Protein AF-A0A3C0SUK2-F1 (afdb_monomer_lite)

Structure (mmCIF, N/CA/C/O backbone):
data_AF-A0A3C0SUK2-F1
#
_entry.id   AF-A0A3C0SUK2-F1
#
loop_
_atom_site.group_PDB
_atom_site.id
_atom_site.type_symbol
_atom_site.label_atom_id
_atom_site.label_alt_id
_atom_site.label_comp_id
_atom_site.label_asym_id
_atom_site.label_entity_id
_atom_site.label_seq_id
_atom_site.pdbx_PDB_ins_code
_atom_site.Cartn_x
_atom_site.Cartn_y
_atom_site.Cartn_z
_atom_site.occupancy
_atom_site.B_iso_or_equiv
_atom_site.auth_seq_id
_atom_site.auth_comp_id
_atom_site.auth_asym_id
_atom_site.auth_atom_id
_atom_site.pdbx_PDB_model_num
ATOM 1 N N . MET A 1 1 ? -34.187 3.321 14.480 1.00 44.22 1 MET A N 1
ATOM 2 C CA . MET A 1 1 ? -33.480 3.902 13.315 1.00 44.22 1 MET A CA 1
ATOM 3 C C . MET A 1 1 ? -32.412 2.921 12.851 1.00 44.22 1 MET A C 1
ATOM 5 O O . MET A 1 1 ? -31.589 2.563 13.685 1.00 44.22 1 MET A O 1
ATOM 9 N N . PRO A 1 2 ? -32.388 2.463 11.587 1.00 49.69 2 PRO A N 1
ATOM 10 C CA . PRO A 1 2 ? -31.229 1.744 11.065 1.00 49.69 2 PRO A CA 1
ATOM 11 C C . PRO A 1 2 ? -30.050 2.721 10.945 1.00 49.69 2 PRO A C 1
ATOM 13 O O . PRO A 1 2 ? -30.180 3.775 10.322 1.00 49.69 2 PRO A O 1
ATOM 16 N N . ALA A 1 3 ? -28.910 2.399 11.559 1.00 60.12 3 ALA A N 1
ATOM 17 C CA . ALA A 1 3 ? -27.722 3.245 11.483 1.00 60.12 3 ALA A CA 1
ATOM 18 C C . ALA A 1 3 ? -27.275 3.416 10.019 1.00 60.12 3 ALA A C 1
ATOM 20 O O . ALA A 1 3 ? -27.221 2.442 9.258 1.00 60.12 3 ALA A O 1
ATOM 21 N N . ARG A 1 4 ? -26.949 4.652 9.613 1.00 58.97 4 ARG A N 1
ATOM 22 C CA . ARG A 1 4 ? -26.396 4.913 8.276 1.00 58.97 4 ARG A CA 1
ATOM 23 C C . ARG A 1 4 ? -25.054 4.192 8.164 1.00 58.97 4 ARG A C 1
ATOM 25 O O . ARG A 1 4 ? -24.108 4.540 8.860 1.00 58.97 4 ARG A O 1
ATOM 32 N N . LYS A 1 5 ? -24.997 3.180 7.296 1.00 61.31 5 LYS A N 1
ATOM 33 C CA . LYS A 1 5 ? -23.798 2.372 7.049 1.00 61.31 5 LYS A CA 1
ATOM 34 C C . LYS A 1 5 ? -22.702 3.264 6.475 1.00 61.31 5 LYS A C 1
ATOM 36 O O . LYS A 1 5 ? -22.785 3.644 5.307 1.00 61.31 5 LYS A O 1
ATOM 41 N N . SER A 1 6 ? -21.710 3.603 7.298 1.00 76.94 6 SER A N 1
ATOM 42 C CA . SER A 1 6 ? -20.564 4.396 6.860 1.00 76.94 6 SER A CA 1
ATOM 43 C C . SER A 1 6 ? -19.807 3.638 5.769 1.00 76.94 6 SER A C 1
ATOM 45 O O . SER A 1 6 ? -19.475 2.459 5.931 1.00 76.94 6 SER A O 1
ATOM 47 N N . TYR A 1 7 ? -19.586 4.309 4.641 1.00 89.19 7 TYR A N 1
ATOM 48 C CA . TYR A 1 7 ? -18.708 3.856 3.573 1.00 89.19 7 TYR A CA 1
ATOM 49 C C . TYR A 1 7 ? -17.686 4.956 3.325 1.00 89.19 7 TYR A C 1
ATOM 51 O O . TYR A 1 7 ? -18.043 6.041 2.867 1.00 89.19 7 TYR A O 1
ATOM 59 N N . ASN A 1 8 ? -16.431 4.665 3.647 1.00 91.06 8 ASN A N 1
ATOM 60 C CA . ASN A 1 8 ? -15.301 5.537 3.377 1.00 91.06 8 ASN A CA 1
ATOM 61 C C . ASN A 1 8 ? -14.467 4.912 2.255 1.00 91.06 8 ASN A C 1
ATOM 63 O O . ASN A 1 8 ? -14.259 3.697 2.233 1.00 91.06 8 ASN A O 1
ATOM 67 N N . ARG A 1 9 ? -13.992 5.733 1.319 1.00 94.12 9 ARG A N 1
ATOM 68 C CA . ARG A 1 9 ? -12.999 5.317 0.331 1.00 94.12 9 ARG A CA 1
ATOM 69 C C . ARG A 1 9 ? -12.038 6.455 0.047 1.00 94.12 9 ARG A C 1
ATOM 71 O O . ARG A 1 9 ? -12.466 7.592 -0.145 1.00 94.12 9 ARG A O 1
ATOM 78 N N . PHE A 1 10 ? -10.762 6.130 -0.072 1.00 95.31 10 PHE A N 1
ATOM 79 C CA . PHE A 1 10 ? -9.738 7.082 -0.474 1.00 95.31 10 PHE A CA 1
ATOM 80 C C . PHE A 1 10 ? -8.645 6.393 -1.290 1.00 95.31 10 PHE A C 1
ATOM 82 O O . PHE A 1 10 ? -8.531 5.164 -1.323 1.00 95.31 10 PHE A O 1
ATOM 89 N N . PHE A 1 11 ? -7.872 7.214 -1.992 1.00 97.00 11 PHE A N 1
ATOM 90 C CA . PHE A 1 11 ? -6.761 6.785 -2.826 1.00 97.00 11 PHE A CA 1
ATOM 91 C C . PHE A 1 11 ? -5.475 7.395 -2.285 1.00 97.00 11 PHE A C 1
ATOM 93 O O . PHE A 1 11 ? -5.429 8.583 -1.978 1.00 97.00 11 PHE A O 1
ATOM 100 N N . ILE A 1 12 ? -4.433 6.580 -2.213 1.00 97.81 12 ILE A N 1
ATOM 101 C CA . ILE A 1 12 ? -3.062 7.002 -1.965 1.00 97.81 12 ILE A CA 1
ATOM 102 C C . ILE A 1 12 ? -2.328 6.824 -3.291 1.00 97.81 12 ILE A C 1
ATOM 104 O O . ILE A 1 12 ? -2.213 5.699 -3.781 1.00 97.81 12 ILE A O 1
ATOM 108 N N . ILE A 1 13 ? -1.878 7.921 -3.898 1.00 97.69 13 ILE A N 1
ATOM 109 C CA . ILE A 1 13 ? -1.122 7.880 -5.156 1.00 97.69 13 ILE A CA 1
ATOM 110 C C . ILE A 1 13 ? 0.298 7.410 -4.852 1.00 97.69 13 ILE A C 1
ATOM 112 O O . ILE A 1 13 ? 0.956 7.978 -3.989 1.00 97.69 13 ILE A O 1
ATOM 116 N N . LEU A 1 14 ? 0.756 6.372 -5.551 1.00 97.88 14 LEU A N 1
ATOM 117 C CA . LEU A 1 14 ? 2.068 5.766 -5.343 1.00 97.88 14 LEU A CA 1
ATOM 118 C C . LEU A 1 14 ? 3.034 6.238 -6.434 1.00 97.88 1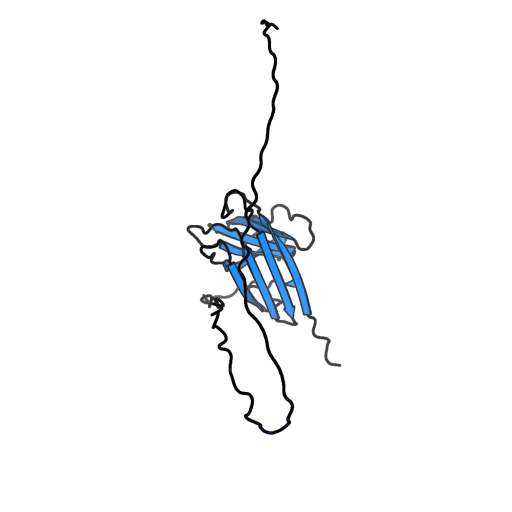4 LEU A C 1
ATOM 120 O O . LEU A 1 14 ? 2.812 5.977 -7.621 1.00 97.88 14 LEU A O 1
ATOM 124 N N . GLN A 1 15 ? 4.104 6.910 -6.019 1.00 95.56 15 GLN A N 1
ATOM 125 C CA . GLN A 1 15 ? 5.173 7.429 -6.878 1.00 95.56 15 GLN A CA 1
ATOM 126 C C . GLN A 1 15 ? 6.487 6.682 -6.608 1.00 95.56 15 GLN A C 1
ATOM 128 O O . GLN A 1 15 ? 6.616 6.043 -5.566 1.00 95.56 15 GLN A O 1
ATOM 133 N N . GLU A 1 16 ? 7.438 6.715 -7.547 1.00 95.81 16 GLU A N 1
ATOM 134 C CA . GLU A 1 16 ? 8.765 6.096 -7.384 1.00 95.81 16 GLU A CA 1
ATOM 135 C C . GLU A 1 16 ? 9.524 6.716 -6.199 1.00 95.81 16 GLU A C 1
ATOM 137 O O . GLU A 1 16 ? 9.715 7.927 -6.144 1.00 95.81 16 GLU A O 1
ATOM 142 N N . ASP A 1 17 ? 9.964 5.863 -5.273 1.00 94.25 17 ASP A N 1
ATOM 143 C CA . ASP A 1 17 ? 10.780 6.225 -4.103 1.00 94.25 17 ASP A CA 1
ATOM 144 C C . ASP A 1 17 ? 12.269 5.945 -4.377 1.00 94.25 17 ASP A C 1
ATOM 146 O O . ASP A 1 17 ? 13.143 6.776 -4.133 1.00 94.25 17 ASP A O 1
ATOM 150 N N . GLN A 1 18 ? 12.556 4.791 -4.993 1.00 89.38 18 GLN A N 1
ATOM 151 C CA . GLN A 1 18 ? 13.900 4.386 -5.399 1.00 89.38 18 GLN A CA 1
ATOM 152 C C . GLN A 1 18 ? 13.981 4.190 -6.912 1.00 89.38 18 GLN A C 1
ATOM 154 O O . GLN A 1 18 ? 13.157 3.500 -7.507 1.00 89.38 18 GLN A O 1
ATOM 159 N N . LYS A 1 19 ? 15.030 4.740 -7.529 1.00 90.88 19 LYS A N 1
ATOM 160 C CA . LYS A 1 19 ? 15.302 4.576 -8.964 1.00 90.88 19 LYS A CA 1
ATOM 161 C C . LYS A 1 19 ? 15.761 3.158 -9.308 1.00 90.88 19 LYS A C 1
ATOM 163 O O . LYS A 1 19 ? 16.316 2.439 -8.481 1.00 90.88 19 LYS A O 1
ATOM 168 N N . GLY A 1 20 ? 15.598 2.786 -10.578 1.00 90.81 20 GLY A N 1
ATOM 169 C CA . GLY A 1 20 ? 16.076 1.509 -11.131 1.00 90.81 20 GLY A CA 1
ATOM 170 C C . GLY A 1 20 ? 15.045 0.375 -11.098 1.00 90.81 20 GLY A C 1
ATOM 171 O O . GLY A 1 20 ? 15.329 -0.727 -11.573 1.00 90.81 20 GLY A O 1
ATOM 172 N N . TYR A 1 21 ? 13.839 0.654 -10.598 1.00 93.75 21 TYR A N 1
ATOM 173 C CA . TYR A 1 21 ? 12.698 -0.259 -10.655 1.00 93.75 21 TYR A CA 1
ATOM 174 C C . TYR A 1 21 ? 11.740 0.036 -11.823 1.00 93.75 21 TYR A C 1
ATOM 176 O O . TYR A 1 21 ? 10.812 -0.739 -12.033 1.00 93.75 21 TYR A O 1
ATOM 184 N N . GLY A 1 22 ? 11.973 1.084 -12.622 1.00 94.38 22 GLY A N 1
ATOM 185 C CA . GLY A 1 22 ? 11.271 1.319 -13.891 1.00 94.38 22 GLY A CA 1
ATOM 186 C C . GLY A 1 22 ? 11.431 0.171 -14.896 1.00 94.38 22 GLY A C 1
ATOM 187 O O . GLY A 1 22 ? 12.512 -0.406 -15.032 1.00 94.38 22 GLY A O 1
ATOM 188 N N . LEU A 1 23 ? 10.342 -0.170 -15.592 1.00 93.88 23 LEU A N 1
ATOM 189 C CA . LEU A 1 23 ? 10.312 -1.175 -16.664 1.00 93.88 23 LEU A CA 1
ATOM 190 C C . LEU A 1 23 ? 11.191 -0.754 -17.852 1.00 93.88 23 LEU A C 1
ATOM 192 O O . LEU A 1 23 ? 11.982 -1.558 -18.339 1.00 93.88 23 LEU A O 1
ATOM 196 N N . ASP A 1 24 ? 11.073 0.516 -18.248 1.00 91.12 24 ASP A N 1
ATOM 197 C CA . ASP A 1 24 ? 11.837 1.173 -19.310 1.00 91.12 24 ASP A CA 1
ATOM 198 C C . ASP A 1 24 ? 12.574 2.388 -18.725 1.00 91.12 24 ASP A C 1
ATOM 200 O O . ASP A 1 24 ? 12.071 3.026 -17.799 1.00 91.12 24 ASP A O 1
ATOM 204 N N . SER A 1 25 ? 13.709 2.789 -19.310 1.00 84.75 25 SER A N 1
ATOM 205 C CA . SER A 1 25 ? 14.484 3.969 -18.867 1.00 84.75 25 SER A CA 1
ATOM 206 C C . SER A 1 25 ? 13.689 5.279 -18.862 1.00 84.75 25 SER A C 1
ATOM 208 O O . SER A 1 25 ? 14.028 6.206 -18.133 1.00 84.75 25 SER A O 1
ATOM 210 N N . ASN A 1 26 ? 12.635 5.349 -19.678 1.00 87.88 26 ASN A N 1
ATOM 211 C CA . ASN A 1 26 ? 11.839 6.552 -19.915 1.00 87.88 26 ASN A CA 1
ATOM 212 C C . ASN A 1 26 ? 10.489 6.515 -19.172 1.00 87.88 26 ASN A C 1
ATOM 214 O O . ASN A 1 26 ? 9.642 7.373 -19.414 1.00 87.88 26 ASN A O 1
ATOM 218 N N . LYS A 1 27 ? 10.243 5.504 -18.321 1.00 89.06 27 LYS A N 1
ATOM 219 C CA . LYS A 1 27 ? 8.968 5.323 -17.611 1.00 89.06 27 LYS A CA 1
ATOM 220 C C . LYS A 1 27 ? 9.183 5.079 -16.121 1.00 89.06 27 LYS A C 1
ATOM 222 O O . LYS A 1 27 ? 9.600 4.001 -15.705 1.00 89.06 27 LYS A O 1
ATOM 227 N N . THR A 1 28 ? 8.787 6.059 -15.322 1.00 94.69 28 THR A N 1
ATOM 228 C CA . THR A 1 28 ? 8.735 5.955 -13.862 1.00 94.69 28 THR A CA 1
ATOM 229 C C . THR A 1 28 ? 7.619 4.986 -13.421 1.00 94.69 28 THR A C 1
ATOM 231 O O . THR A 1 28 ? 6.501 5.056 -13.962 1.00 94.69 28 THR A O 1
ATOM 234 N N . PRO A 1 29 ? 7.877 4.087 -12.448 1.00 97.19 29 PRO A N 1
ATOM 235 C CA . PRO A 1 29 ? 6.843 3.321 -11.759 1.00 97.19 29 PRO A CA 1
ATOM 236 C C . PRO A 1 29 ? 5.762 4.235 -11.177 1.00 97.19 29 PRO A C 1
ATOM 238 O O . PRO A 1 29 ? 6.053 5.245 -10.541 1.00 97.19 29 PRO A O 1
ATOM 241 N N . SER A 1 30 ? 4.497 3.890 -11.401 1.00 97.44 30 SER A N 1
ATOM 242 C CA . SER A 1 30 ? 3.353 4.668 -10.907 1.00 97.44 30 SER A CA 1
ATOM 243 C C . SER A 1 30 ? 2.198 3.752 -10.530 1.00 97.44 30 SER A C 1
ATOM 245 O O . SER A 1 30 ? 2.089 2.630 -11.030 1.00 97.44 30 SER A O 1
ATOM 247 N N . GLY A 1 31 ? 1.346 4.197 -9.612 1.00 97.94 31 GLY A N 1
ATOM 248 C CA . GLY A 1 31 ? 0.245 3.377 -9.127 1.00 97.94 31 GLY A CA 1
ATOM 249 C C . GLY A 1 31 ? -0.641 4.084 -8.114 1.00 97.94 31 GLY A C 1
ATOM 250 O O . GLY A 1 31 ? -0.525 5.287 -7.885 1.00 97.94 31 GLY A O 1
ATOM 251 N N . TYR A 1 32 ? -1.523 3.315 -7.488 1.00 98.31 32 TYR A N 1
ATOM 252 C CA . TYR A 1 32 ? -2.314 3.767 -6.351 1.00 98.31 32 TYR A CA 1
ATOM 253 C C . TYR A 1 32 ? -2.657 2.601 -5.421 1.00 98.31 32 TYR A C 1
ATOM 255 O O . TYR A 1 32 ? -2.856 1.468 -5.865 1.00 98.31 32 TYR A O 1
ATOM 263 N N . ALA A 1 33 ? -2.803 2.906 -4.134 1.00 98.38 33 ALA A N 1
ATOM 264 C CA . ALA A 1 33 ? -3.555 2.082 -3.200 1.00 98.38 33 ALA A CA 1
ATOM 265 C C . ALA A 1 33 ? -4.948 2.698 -3.023 1.00 98.38 33 ALA A C 1
ATOM 267 O O . ALA A 1 33 ? -5.077 3.861 -2.651 1.00 98.38 33 ALA A O 1
ATOM 268 N N . LYS A 1 34 ? -6.000 1.927 -3.295 1.00 97.81 34 LYS A N 1
ATOM 269 C CA . LYS A 1 34 ? -7.389 2.280 -2.996 1.00 97.81 34 LYS A CA 1
ATOM 270 C C . LYS A 1 34 ? -7.806 1.532 -1.738 1.00 97.81 34 LYS A C 1
ATOM 272 O O . LYS A 1 34 ? -7.822 0.297 -1.740 1.00 97.81 34 LYS A O 1
ATOM 277 N N . LEU A 1 35 ? -8.166 2.276 -0.700 1.00 97.25 35 LEU A N 1
ATOM 278 C CA . LEU A 1 35 ? -8.645 1.737 0.567 1.00 97.25 35 LEU A CA 1
ATOM 279 C C . LEU A 1 35 ? -10.138 2.027 0.689 1.00 97.25 35 LEU A C 1
ATOM 281 O O . LEU A 1 35 ? -10.582 3.150 0.454 1.00 97.25 35 LEU A O 1
ATOM 285 N N . GLU A 1 36 ? -10.916 0.995 1.000 1.00 96.81 36 GLU A N 1
ATOM 286 C CA . GLU A 1 36 ? -12.372 1.055 1.128 1.00 96.81 36 GLU A CA 1
ATOM 287 C C . GLU A 1 36 ? -12.785 0.430 2.463 1.00 96.81 36 GLU A C 1
ATOM 289 O O . GLU A 1 36 ? -12.404 -0.703 2.746 1.00 96.81 36 GLU A O 1
ATOM 294 N N . VAL A 1 37 ? -13.588 1.131 3.264 1.00 95.19 37 VAL A N 1
ATOM 295 C CA . VAL A 1 37 ? -14.139 0.649 4.542 1.00 95.19 37 VAL A CA 1
ATOM 296 C C . VAL A 1 37 ? -15.659 0.721 4.476 1.00 95.19 37 VAL A C 1
ATOM 298 O O . VAL A 1 37 ? -16.214 1.750 4.093 1.00 95.19 37 VAL A O 1
ATOM 301 N N . ARG A 1 38 ? -16.353 -0.366 4.831 1.00 93.06 38 ARG A N 1
ATOM 302 C CA . ARG A 1 38 ? -17.819 -0.453 4.826 1.00 93.06 38 ARG A CA 1
ATOM 303 C C . ARG A 1 38 ? -18.319 -1.253 6.027 1.00 93.06 38 ARG A C 1
ATOM 305 O O . ARG A 1 38 ? -18.446 -2.480 5.956 1.00 93.06 38 ARG A O 1
ATOM 312 N N . ASN A 1 39 ? -18.708 -0.549 7.090 1.00 88.88 39 ASN A N 1
ATOM 313 C CA . ASN A 1 39 ? -18.879 -1.143 8.425 1.00 88.88 39 ASN A CA 1
ATOM 314 C C . ASN A 1 39 ? -17.578 -1.888 8.815 1.00 88.88 39 ASN A C 1
ATOM 316 O O . ASN A 1 39 ? -16.493 -1.422 8.485 1.00 88.88 39 ASN A O 1
ATOM 320 N N . ASP A 1 40 ? -17.676 -3.070 9.415 1.00 91.19 40 ASP A N 1
ATOM 321 C CA . ASP A 1 40 ? -16.551 -3.863 9.937 1.00 91.19 40 ASP A CA 1
ATOM 322 C C . ASP A 1 40 ? -15.706 -4.564 8.853 1.00 91.19 40 ASP A C 1
ATOM 324 O O . ASP A 1 40 ? -14.837 -5.378 9.157 1.00 91.19 40 ASP A O 1
ATOM 328 N N . LYS A 1 41 ? -15.951 -4.282 7.567 1.00 94.75 41 LYS A N 1
ATOM 329 C CA . LYS A 1 41 ? -15.181 -4.834 6.444 1.00 94.75 41 LYS A CA 1
ATOM 330 C C . LYS A 1 41 ? -14.355 -3.755 5.772 1.00 94.75 41 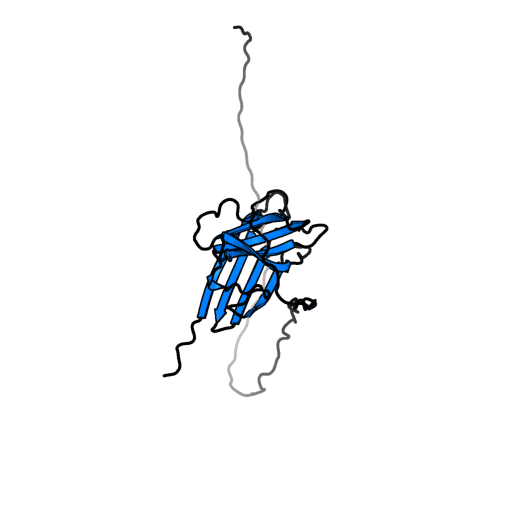LYS A C 1
ATOM 332 O O . LYS A 1 41 ? -14.899 -2.723 5.377 1.00 94.75 41 LYS A O 1
ATOM 337 N N . ALA A 1 42 ? -13.080 -4.045 5.549 1.00 95.56 42 ALA A N 1
ATOM 338 C CA . ALA A 1 42 ? -12.200 -3.213 4.748 1.00 95.56 42 ALA A CA 1
ATOM 339 C C . ALA A 1 42 ? -11.630 -3.974 3.548 1.00 95.56 42 ALA A C 1
ATOM 341 O O . ALA A 1 42 ? -11.554 -5.203 3.525 1.00 95.56 42 ALA A O 1
ATOM 342 N N . LYS A 1 43 ? -11.224 -3.223 2.529 1.00 97.19 43 LYS A N 1
ATOM 343 C CA . LYS A 1 43 ? -10.632 -3.734 1.300 1.00 97.19 43 LYS A CA 1
ATOM 344 C C . LYS A 1 43 ? -9.485 -2.834 0.881 1.00 97.19 43 LYS A C 1
ATOM 346 O O . LYS A 1 43 ? -9.673 -1.632 0.713 1.00 97.19 43 LYS A O 1
ATOM 351 N N . ALA A 1 44 ? -8.316 -3.429 0.679 1.00 97.88 44 ALA A N 1
ATOM 352 C CA . ALA A 1 44 ? -7.198 -2.766 0.027 1.00 97.88 44 ALA A CA 1
ATOM 353 C C . ALA A 1 44 ? -7.105 -3.258 -1.419 1.00 97.88 44 ALA A C 1
ATOM 355 O O . ALA A 1 44 ? -7.244 -4.452 -1.686 1.00 97.88 44 ALA A O 1
ATOM 356 N N . SER A 1 45 ? -6.900 -2.345 -2.364 1.00 98.31 45 SER A N 1
ATOM 357 C CA . SER A 1 45 ? -6.614 -2.671 -3.767 1.00 98.31 45 SER A CA 1
ATOM 358 C C . SER A 1 45 ? -5.380 -1.894 -4.202 1.00 98.31 45 SER A C 1
ATOM 360 O O . SER A 1 45 ? -5.365 -0.675 -4.060 1.00 98.31 45 SER A O 1
ATOM 362 N N . PHE A 1 46 ? -4.364 -2.572 -4.720 1.00 98.56 46 PHE A N 1
ATOM 363 C CA . PHE A 1 46 ? -3.140 -1.958 -5.224 1.00 98.56 46 PHE A CA 1
ATOM 364 C C . PHE A 1 46 ? -3.061 -2.160 -6.732 1.00 98.56 46 PHE A C 1
ATOM 366 O O . PHE A 1 46 ? -3.044 -3.296 -7.206 1.00 98.56 46 PHE A O 1
ATOM 373 N N . TYR A 1 47 ? -2.968 -1.051 -7.464 1.00 98.50 47 TYR A N 1
ATOM 374 C CA . TYR A 1 47 ? -2.636 -1.039 -8.884 1.00 98.50 47 TYR A CA 1
ATOM 375 C C . TYR A 1 47 ? -1.247 -0.432 -9.074 1.00 98.50 47 TYR A C 1
ATOM 377 O O . TYR A 1 47 ? -0.960 0.637 -8.532 1.00 98.50 47 TYR A O 1
ATOM 385 N N . VAL A 1 48 ? -0.408 -1.085 -9.875 1.00 98.12 48 VAL A N 1
ATOM 386 C CA . VAL A 1 48 ? 0.898 -0.569 -10.309 1.00 98.12 48 VAL A CA 1
ATOM 387 C C . VAL A 1 48 ? 1.112 -0.787 -11.799 1.00 98.12 48 VAL A C 1
ATOM 389 O O . VAL A 1 48 ? 0.597 -1.740 -12.384 1.00 98.12 48 VAL A O 1
ATOM 392 N N . GLN A 1 49 ? 1.917 0.085 -12.399 1.00 97.81 49 GLN A N 1
ATOM 393 C CA . GLN A 1 49 ? 2.356 0.012 -13.789 1.00 97.81 49 GLN A CA 1
ATOM 394 C C . GLN A 1 49 ? 3.789 0.534 -13.948 1.00 97.81 49 GLN A C 1
ATOM 396 O O . GLN A 1 49 ? 4.296 1.265 -13.095 1.00 97.81 49 GLN A O 1
ATOM 401 N N . ASN A 1 50 ? 4.418 0.193 -15.076 1.00 97.25 50 ASN A N 1
ATOM 402 C CA . ASN A 1 50 ? 5.814 0.509 -15.397 1.00 97.25 50 ASN A CA 1
ATOM 403 C C . ASN A 1 50 ? 6.822 -0.015 -14.356 1.00 97.25 50 ASN A C 1
ATOM 405 O O . ASN A 1 50 ? 7.937 0.493 -14.282 1.00 97.25 50 ASN A O 1
ATOM 409 N N . LEU A 1 51 ? 6.454 -1.022 -13.560 1.00 96.25 51 LEU A N 1
ATOM 410 C CA . LEU A 1 51 ? 7.316 -1.606 -12.539 1.00 96.25 51 LEU A CA 1
ATOM 411 C C . LEU A 1 51 ? 8.041 -2.827 -13.115 1.00 96.25 51 LEU A C 1
ATOM 413 O O . LEU A 1 51 ? 7.422 -3.760 -13.616 1.00 96.25 51 LEU A O 1
ATOM 417 N N . LYS A 1 52 ? 9.368 -2.855 -13.049 1.00 94.69 52 LYS A N 1
ATOM 418 C CA . LYS A 1 52 ? 10.186 -3.963 -13.545 1.00 94.69 52 LYS A CA 1
ATOM 419 C C . LYS A 1 52 ? 10.015 -5.200 -12.671 1.00 94.69 52 LYS A C 1
ATOM 421 O O . LYS A 1 52 ? 10.169 -5.143 -11.450 1.00 94.69 52 LYS A O 1
ATOM 426 N N . LYS A 1 53 ? 9.776 -6.351 -13.296 1.00 93.12 53 LYS A N 1
ATOM 427 C CA . LYS A 1 53 ? 9.753 -7.653 -12.618 1.00 93.12 53 LYS A CA 1
ATOM 428 C C . LYS A 1 53 ? 11.143 -8.014 -12.077 1.00 93.12 53 LYS A C 1
ATOM 430 O O . LYS A 1 53 ? 12.143 -7.867 -12.776 1.00 93.12 53 LYS A O 1
ATOM 435 N N . GLN A 1 54 ? 11.202 -8.487 -10.834 1.00 90.19 54 GLN A N 1
ATOM 436 C CA . GLN A 1 54 ? 12.443 -8.820 -10.121 1.00 90.19 54 GLN A CA 1
ATOM 437 C C . GLN A 1 54 ? 12.527 -10.324 -9.825 1.00 90.19 54 GLN A C 1
ATOM 439 O O . GLN A 1 54 ? 11.536 -11.044 -9.927 1.00 90.19 54 GLN A O 1
ATOM 444 N N . LYS A 1 55 ? 13.705 -10.802 -9.395 1.00 85.00 55 LYS A N 1
ATOM 445 C CA . LYS A 1 55 ? 13.948 -12.212 -9.003 1.00 85.00 55 LYS A CA 1
ATOM 446 C C . LYS A 1 55 ? 13.205 -12.645 -7.716 1.00 85.00 55 LYS A C 1
ATOM 448 O O . LYS A 1 55 ? 13.344 -13.778 -7.275 1.00 85.00 55 LYS A O 1
ATOM 453 N N . GLY A 1 56 ? 12.427 -11.756 -7.103 1.00 85.50 56 GLY A N 1
ATOM 454 C CA . GLY A 1 56 ? 11.569 -12.043 -5.957 1.00 85.50 56 GLY A CA 1
ATOM 455 C C . GLY A 1 56 ? 10.325 -11.149 -5.970 1.00 85.50 56 GLY A C 1
ATOM 456 O O . GLY A 1 56 ? 10.308 -10.155 -6.703 1.00 85.50 56 GLY A O 1
ATOM 457 N N . PRO A 1 57 ? 9.292 -11.492 -5.185 1.00 89.56 57 PRO A N 1
ATOM 458 C CA . PRO A 1 57 ? 8.050 -10.735 -5.137 1.00 89.56 57 PRO A CA 1
ATOM 459 C C . PRO A 1 57 ? 8.265 -9.350 -4.519 1.00 89.56 57 PRO A C 1
ATOM 461 O O . PRO A 1 57 ? 9.138 -9.150 -3.669 1.00 89.56 57 PRO A O 1
ATOM 464 N N . TYR A 1 58 ? 7.418 -8.410 -4.924 1.00 96.38 58 TYR A N 1
ATOM 465 C CA . TYR A 1 58 ? 7.182 -7.188 -4.166 1.00 96.38 58 TYR A CA 1
ATOM 466 C C . TYR A 1 58 ? 6.084 -7.448 -3.126 1.00 96.38 58 TYR A C 1
ATOM 468 O O . TYR A 1 58 ? 5.310 -8.397 -3.260 1.00 96.38 58 TYR A O 1
ATOM 476 N N . CYS A 1 59 ? 5.989 -6.598 -2.110 1.00 96.75 59 CYS A N 1
ATOM 477 C CA . CYS A 1 59 ? 4.972 -6.651 -1.064 1.00 96.75 59 CYS A CA 1
ATOM 478 C C . CYS A 1 59 ? 4.148 -5.360 -1.047 1.00 96.75 59 CYS A C 1
ATOM 480 O O . CYS A 1 59 ? 4.687 -4.272 -1.258 1.00 96.75 59 CYS A O 1
ATOM 482 N N . MET A 1 60 ? 2.856 -5.498 -0.756 1.00 97.81 60 MET A N 1
ATOM 483 C CA . MET A 1 60 ? 1.945 -4.393 -0.459 1.00 97.81 60 MET A CA 1
ATOM 484 C C . MET A 1 60 ? 2.058 -4.048 1.025 1.00 97.81 60 MET A C 1
ATOM 486 O O . MET A 1 60 ? 1.892 -4.922 1.878 1.00 97.81 60 MET A O 1
ATOM 490 N N . ILE A 1 61 ? 2.350 -2.789 1.338 1.00 97.88 61 ILE A N 1
ATOM 491 C CA . ILE A 1 61 ? 2.627 -2.331 2.701 1.00 97.88 61 ILE A CA 1
ATOM 492 C C . ILE A 1 61 ? 1.725 -1.135 3.012 1.00 97.88 61 ILE A C 1
ATOM 494 O O . ILE A 1 61 ? 1.617 -0.212 2.206 1.00 97.88 61 ILE A O 1
ATOM 498 N N . LEU A 1 62 ? 1.094 -1.135 4.185 1.00 97.75 62 LEU A N 1
ATOM 499 C CA . LEU A 1 62 ? 0.451 0.051 4.754 1.00 97.75 62 LEU A CA 1
ATOM 500 C C . LEU A 1 62 ? 1.329 0.648 5.848 1.00 97.75 62 LEU A C 1
ATOM 502 O O . LEU A 1 62 ? 1.886 -0.076 6.672 1.00 97.75 62 LEU A O 1
ATOM 506 N N . ILE A 1 63 ? 1.418 1.972 5.849 1.00 97.44 63 ILE A N 1
ATOM 507 C CA . ILE A 1 63 ? 2.097 2.774 6.861 1.00 97.44 63 ILE A CA 1
ATOM 508 C C . ILE A 1 63 ? 1.009 3.282 7.798 1.00 97.44 63 ILE A C 1
ATOM 510 O O . ILE A 1 63 ? 0.110 4.013 7.372 1.00 97.44 63 ILE A O 1
ATOM 514 N N . VAL A 1 64 ? 1.062 2.868 9.059 1.00 96.56 64 VAL A N 1
ATOM 515 C CA . VAL A 1 64 ? -0.013 3.100 10.031 1.00 96.56 64 VAL A CA 1
ATOM 516 C C . VAL A 1 64 ? 0.493 3.823 11.270 1.00 96.56 64 VAL A C 1
ATOM 518 O O . VAL A 1 64 ? 1.644 3.662 11.684 1.00 96.56 64 VAL A O 1
ATOM 521 N N . GLN A 1 65 ? -0.401 4.580 11.901 1.00 94.50 65 GLN A N 1
ATOM 522 C CA . GLN A 1 65 ? -0.215 5.045 13.267 1.00 94.50 65 GLN A CA 1
ATOM 523 C C . GLN A 1 65 ? -0.526 3.896 14.234 1.00 94.50 65 GLN A C 1
ATOM 525 O O . GLN A 1 65 ? -1.685 3.575 14.512 1.00 94.50 65 GLN A O 1
ATOM 530 N N . GLY A 1 66 ? 0.530 3.257 14.723 1.00 87.50 66 GLY A N 1
ATOM 531 C CA . GLY A 1 66 ? 0.479 2.292 15.810 1.00 87.50 66 GLY A CA 1
ATOM 532 C C . GLY A 1 66 ? 0.376 2.963 17.181 1.00 87.50 66 GLY A C 1
ATOM 533 O O . GLY A 1 66 ? 0.379 4.194 17.305 1.00 87.50 66 GLY A O 1
ATOM 534 N N . LYS A 1 67 ? 0.309 2.140 18.234 1.00 84.88 67 LYS A N 1
ATOM 535 C CA . LYS A 1 67 ? 0.144 2.610 19.626 1.00 84.88 67 LYS A CA 1
ATOM 536 C C . LYS A 1 67 ? 1.392 3.301 20.178 1.00 84.88 67 LYS A C 1
ATOM 538 O O . LYS A 1 67 ? 1.268 4.230 20.968 1.00 84.88 67 LYS A O 1
ATOM 543 N N . SER A 1 68 ? 2.572 2.852 19.753 1.00 86.25 68 SER A N 1
ATOM 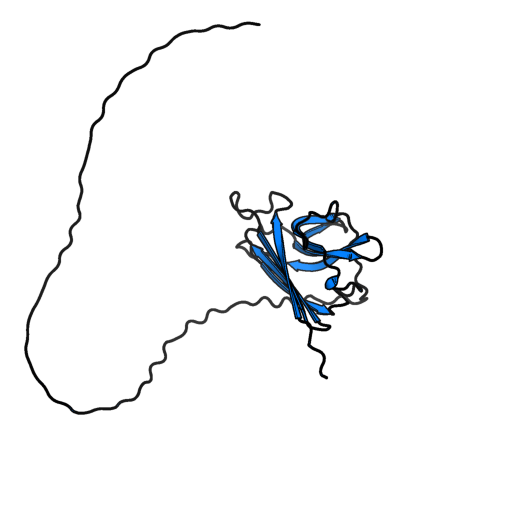544 C CA . SER A 1 68 ? 3.872 3.319 20.264 1.00 86.25 68 SER A CA 1
ATOM 545 C C . SER A 1 68 ? 4.696 4.083 19.221 1.00 86.25 68 SER A C 1
ATOM 547 O O . SER A 1 68 ? 5.874 4.352 19.441 1.00 86.25 68 SER A O 1
ATOM 549 N N . GLY A 1 69 ? 4.109 4.406 18.066 1.00 91.00 69 GLY A N 1
ATOM 550 C CA . GLY A 1 69 ? 4.808 5.018 16.938 1.00 91.00 69 GLY A CA 1
ATOM 551 C C . GLY A 1 69 ? 4.228 4.574 15.600 1.00 91.00 69 GLY A C 1
ATOM 552 O O . GLY A 1 69 ? 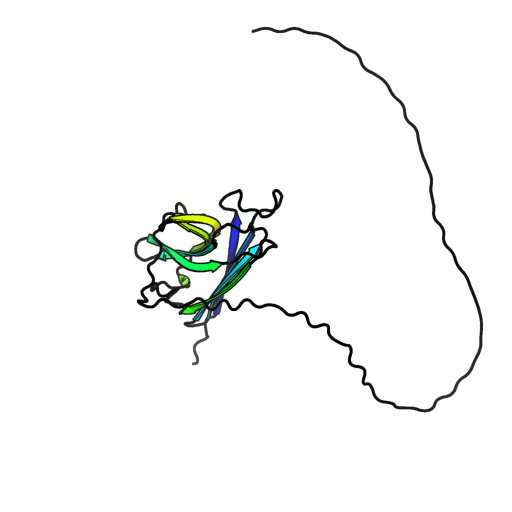3.116 4.058 15.538 1.00 91.00 69 GLY A O 1
ATOM 553 N N . LYS A 1 70 ? 4.982 4.780 14.519 1.00 95.06 70 LYS A N 1
ATOM 554 C CA . LYS A 1 70 ? 4.632 4.230 13.203 1.00 95.06 70 LYS A CA 1
ATOM 555 C C . LYS A 1 70 ? 4.900 2.726 13.185 1.00 95.06 70 LYS A C 1
ATOM 557 O O . LYS A 1 70 ? 5.885 2.271 13.760 1.00 95.06 70 LYS A O 1
ATOM 562 N N . GLU A 1 71 ? 4.051 1.980 12.492 1.00 95.56 71 GLU A N 1
ATOM 563 C CA . GLU A 1 71 ? 4.214 0.543 12.243 1.00 95.56 71 GLU A CA 1
ATOM 564 C C . GLU A 1 71 ? 3.924 0.248 10.761 1.00 95.56 71 GLU A C 1
ATOM 566 O O . GLU A 1 71 ? 3.306 1.063 10.067 1.00 95.56 71 GLU A O 1
ATOM 571 N N . LEU A 1 72 ? 4.389 -0.899 10.256 1.00 96.81 72 LEU A N 1
ATOM 572 C CA . LEU A 1 72 ? 4.192 -1.323 8.865 1.00 96.81 72 LEU A CA 1
ATOM 573 C C . LEU A 1 72 ? 3.355 -2.600 8.803 1.00 96.81 72 LEU A C 1
ATOM 575 O O . LEU A 1 72 ? 3.767 -3.641 9.312 1.00 96.81 72 LEU A O 1
ATOM 579 N N . VAL A 1 73 ? 2.204 -2.556 8.135 1.00 96.75 73 VAL A N 1
ATOM 580 C CA . VAL A 1 73 ? 1.354 -3.738 7.932 1.00 96.75 73 VAL A CA 1
ATOM 581 C C . VAL A 1 73 ? 1.612 -4.312 6.543 1.00 96.75 73 VAL A C 1
ATOM 583 O O . VAL A 1 73 ? 1.277 -3.693 5.533 1.00 96.75 73 VAL A O 1
ATOM 586 N N . ASN A 1 74 ? 2.199 -5.508 6.480 1.00 95.88 74 ASN A N 1
ATOM 587 C CA . ASN A 1 74 ? 2.371 -6.252 5.233 1.00 95.88 74 ASN A CA 1
ATOM 588 C C . ASN A 1 74 ? 1.057 -6.957 4.855 1.00 95.88 74 ASN A C 1
ATOM 590 O O . ASN A 1 74 ? 0.602 -7.851 5.568 1.00 95.88 74 ASN A O 1
ATOM 594 N N . LEU A 1 75 ? 0.463 -6.577 3.723 1.00 96.06 75 LEU A N 1
ATOM 595 C CA . LEU A 1 75 ? -0.789 -7.151 3.216 1.00 96.06 75 LEU A CA 1
ATOM 596 C C . LEU A 1 75 ? -0.581 -8.376 2.311 1.00 96.06 75 LEU A C 1
ATOM 598 O O . LEU A 1 75 ? -1.553 -9.009 1.898 1.00 96.06 75 LEU A O 1
ATOM 602 N N . GLY A 1 76 ? 0.671 -8.714 1.996 1.00 94.38 76 GLY A N 1
ATOM 603 C CA . GLY A 1 76 ? 1.039 -9.838 1.145 1.00 94.38 76 GLY A CA 1
ATOM 604 C C . GLY A 1 76 ? 1.784 -9.427 -0.123 1.00 94.38 76 GLY A C 1
ATOM 605 O O . GLY A 1 76 ? 2.130 -8.267 -0.343 1.00 94.38 76 GLY A O 1
ATOM 606 N N . GLN A 1 77 ? 2.065 -10.427 -0.955 1.00 95.00 77 GLN A N 1
ATOM 607 C CA . GLN A 1 77 ? 2.881 -10.283 -2.158 1.00 95.00 77 GLN A CA 1
ATOM 608 C C . GLN A 1 77 ? 2.066 -9.768 -3.349 1.00 95.00 77 GLN A C 1
ATOM 610 O O . GLN A 1 77 ? 0.929 -10.190 -3.555 1.00 95.00 77 GLN A O 1
ATOM 615 N N . VAL A 1 78 ? 2.689 -8.933 -4.180 1.00 94.50 78 VAL A N 1
ATOM 616 C CA . VAL A 1 78 ? 2.188 -8.534 -5.498 1.00 94.50 78 VAL A CA 1
ATOM 617 C C . VAL A 1 78 ? 3.107 -9.095 -6.586 1.00 94.50 78 VAL A C 1
ATOM 619 O O . VAL A 1 78 ? 4.328 -8.915 -6.567 1.00 94.50 78 VAL A O 1
ATOM 622 N N . ASN A 1 79 ? 2.506 -9.819 -7.531 1.00 90.94 79 ASN A N 1
ATOM 623 C CA . ASN A 1 79 ? 3.204 -10.457 -8.642 1.00 90.94 79 ASN A CA 1
ATOM 624 C C . ASN A 1 79 ? 3.071 -9.592 -9.891 1.00 90.94 79 ASN A C 1
ATOM 626 O O . ASN A 1 79 ? 1.969 -9.421 -10.405 1.00 90.94 79 ASN A O 1
ATOM 630 N N . ILE A 1 80 ? 4.198 -9.078 -10.376 1.00 95.44 80 ILE A N 1
ATOM 631 C CA . ILE A 1 80 ? 4.234 -8.222 -11.561 1.00 95.44 80 ILE A CA 1
ATOM 632 C C . ILE A 1 80 ? 4.220 -9.080 -12.830 1.00 95.44 80 ILE A C 1
ATOM 634 O O . ILE A 1 80 ? 4.959 -10.072 -12.951 1.00 95.44 80 ILE A O 1
ATOM 638 N N . ASP A 1 81 ? 3.359 -8.703 -13.771 1.00 94.31 81 ASP A N 1
ATOM 639 C CA . ASP A 1 81 ? 3.275 -9.322 -15.087 1.00 94.31 81 ASP A CA 1
ATOM 640 C C . ASP A 1 81 ? 4.467 -8.932 -15.985 1.00 94.31 81 ASP A C 1
ATOM 642 O O . ASP A 1 81 ? 5.400 -8.233 -15.581 1.00 94.31 81 ASP A O 1
ATOM 646 N N . ASN A 1 82 ? 4.483 -9.443 -17.215 1.00 92.12 82 ASN A N 1
ATOM 647 C CA . ASN A 1 82 ? 5.573 -9.166 -18.152 1.00 92.12 82 ASN A CA 1
ATOM 648 C C . ASN A 1 82 ? 5.469 -7.764 -18.796 1.00 92.12 82 ASN A C 1
ATOM 650 O O . ASN A 1 82 ? 6.442 -7.305 -19.384 1.00 92.12 82 ASN A O 1
ATOM 654 N N . GLY A 1 83 ? 4.323 -7.083 -18.672 1.00 95.00 83 GLY A N 1
ATOM 655 C CA . GLY A 1 83 ? 4.103 -5.691 -19.084 1.00 95.00 83 GLY A CA 1
ATOM 656 C C . GLY A 1 83 ? 4.367 -4.673 -17.967 1.00 95.00 83 GLY A C 1
ATOM 657 O O . GLY A 1 83 ? 4.050 -3.493 -18.123 1.00 95.00 83 GLY A O 1
ATOM 658 N N . GLY A 1 84 ? 4.922 -5.119 -16.836 1.00 95.75 84 GLY A N 1
ATOM 659 C CA . GLY A 1 84 ? 5.256 -4.287 -15.687 1.00 95.75 84 GLY A CA 1
ATOM 660 C C . GLY A 1 84 ? 4.053 -3.795 -14.882 1.00 95.75 84 GLY A C 1
ATOM 661 O O . GLY A 1 84 ? 4.141 -2.738 -14.253 1.00 95.75 84 GLY A O 1
ATOM 662 N N . LYS A 1 85 ? 2.928 -4.520 -14.922 1.00 97.25 85 LYS A N 1
ATOM 663 C CA . LYS A 1 85 ? 1.691 -4.182 -14.207 1.00 97.25 85 LYS A CA 1
ATOM 664 C C . LYS A 1 85 ? 1.327 -5.211 -13.141 1.00 97.25 85 LYS A C 1
ATOM 666 O O . LYS A 1 85 ? 1.733 -6.372 -13.205 1.00 97.25 85 LYS A O 1
ATOM 671 N N . ALA A 1 86 ? 0.517 -4.780 -12.179 1.00 97.06 86 ALA A N 1
ATOM 672 C CA . ALA A 1 86 ? -0.277 -5.667 -11.336 1.00 97.06 86 ALA A CA 1
ATOM 673 C C . ALA A 1 86 ? -1.523 -4.948 -10.802 1.00 97.06 86 ALA A C 1
ATOM 675 O O . ALA A 1 86 ? -1.485 -3.748 -10.537 1.00 97.06 86 ALA A O 1
ATOM 676 N N . ASP A 1 87 ? -2.597 -5.712 -10.615 1.00 97.12 87 ASP A N 1
ATOM 677 C CA . ASP A 1 87 ? -3.812 -5.329 -9.893 1.00 97.12 87 ASP A CA 1
ATOM 678 C C . ASP A 1 87 ? -4.108 -6.448 -8.885 1.00 97.12 87 ASP A C 1
ATOM 680 O O . ASP A 1 87 ? -4.309 -7.606 -9.267 1.00 97.12 87 ASP A O 1
ATOM 684 N N . VAL A 1 88 ? -4.035 -6.129 -7.593 1.00 97.12 88 VAL A N 1
ATOM 685 C CA . VAL A 1 88 ? -4.236 -7.080 -6.493 1.00 97.12 88 VAL A CA 1
ATOM 686 C C . VAL A 1 88 ? -5.162 -6.459 -5.462 1.00 97.12 88 VAL A C 1
ATOM 688 O O . VAL A 1 88 ? -5.047 -5.279 -5.135 1.00 97.12 88 VAL A O 1
ATOM 691 N N . SER A 1 89 ? -6.086 -7.256 -4.925 1.00 96.88 89 SER A N 1
ATOM 692 C CA . SER A 1 89 ? -7.007 -6.791 -3.898 1.00 96.88 89 SER A CA 1
ATOM 693 C C . SER A 1 89 ? -7.276 -7.845 -2.833 1.00 96.88 89 SER A C 1
ATOM 695 O O . SER A 1 89 ? -7.528 -9.012 -3.138 1.00 96.88 89 SER A O 1
ATOM 697 N N . ASN A 1 90 ? -7.260 -7.396 -1.580 1.00 95.88 90 ASN A N 1
ATOM 698 C CA . ASN A 1 90 ? -7.421 -8.209 -0.385 1.00 95.88 90 ASN A CA 1
ATOM 699 C C . ASN A 1 90 ? -8.513 -7.598 0.502 1.00 95.88 90 ASN A C 1
ATOM 701 O O . ASN A 1 90 ? -8.609 -6.375 0.637 1.00 95.88 90 ASN A O 1
ATOM 705 N N . GLU A 1 91 ? -9.327 -8.457 1.112 1.00 96.12 91 GLU A N 1
ATOM 706 C CA . GLU A 1 91 ? -10.380 -8.072 2.056 1.00 96.12 91 GLU A CA 1
ATOM 707 C C . GLU A 1 91 ? -9.975 -8.453 3.485 1.00 96.12 91 GLU A C 1
ATOM 709 O O . GLU A 1 91 ? -9.346 -9.488 3.710 1.00 96.12 91 GLU A O 1
ATOM 714 N N . PHE A 1 92 ? -10.332 -7.595 4.438 1.00 95.44 92 PHE A N 1
ATOM 715 C CA . PHE A 1 92 ? -9.937 -7.660 5.842 1.00 95.44 92 PHE A CA 1
ATOM 716 C C . PHE A 1 92 ? -11.113 -7.279 6.749 1.00 95.44 92 PHE A C 1
ATOM 718 O O . PHE A 1 92 ? -12.087 -6.660 6.312 1.00 95.44 92 PHE A O 1
ATOM 725 N N . ASP A 1 93 ? -10.988 -7.597 8.034 1.00 95.38 93 ASP A N 1
ATOM 726 C CA . ASP A 1 93 ? -11.727 -6.891 9.080 1.00 95.38 93 ASP A CA 1
ATOM 727 C C . ASP A 1 93 ? -11.201 -5.446 9.158 1.00 95.38 93 ASP A C 1
ATOM 729 O O . ASP A 1 93 ? -9.987 -5.222 9.120 1.00 95.38 93 ASP A O 1
ATOM 733 N N . ALA A 1 94 ? -12.103 -4.466 9.227 1.00 94.19 94 ALA A N 1
ATOM 734 C CA . ALA A 1 94 ? -11.743 -3.050 9.245 1.00 94.19 94 ALA A CA 1
ATOM 735 C C . ALA A 1 94 ? -10.911 -2.650 10.472 1.00 94.19 94 ALA A C 1
ATOM 737 O O . ALA A 1 94 ? -10.091 -1.743 10.366 1.00 94.19 94 ALA A O 1
ATOM 738 N N . ASN A 1 95 ? -11.075 -3.352 11.594 1.00 94.25 95 ASN A N 1
ATOM 739 C CA . ASN A 1 95 ? -10.381 -3.101 12.855 1.00 94.25 95 ASN A CA 1
ATOM 740 C C . ASN A 1 95 ? -9.152 -4.009 13.056 1.00 94.25 95 ASN A C 1
ATOM 742 O O . ASN A 1 95 ? -8.453 -3.882 14.061 1.00 94.25 95 ASN A O 1
ATOM 746 N N . ASN A 1 96 ? -8.891 -4.946 12.136 1.00 93.94 96 ASN A N 1
ATOM 747 C CA . ASN A 1 96 ? -7.863 -5.973 12.306 1.00 93.94 96 ASN A CA 1
ATOM 748 C C . ASN A 1 96 ? -7.156 -6.335 10.983 1.00 93.94 96 ASN A C 1
ATOM 750 O O . ASN A 1 96 ? -7.196 -7.474 10.503 1.00 93.94 96 ASN A O 1
ATOM 754 N N . LEU A 1 97 ? -6.469 -5.352 10.394 1.00 93.31 97 LEU A N 1
ATOM 755 C CA . LEU A 1 97 ? -5.672 -5.520 9.176 1.00 93.31 97 LEU A CA 1
ATOM 756 C C . LEU A 1 97 ? -4.631 -6.637 9.331 1.00 93.31 97 LEU A C 1
ATOM 758 O O . LEU A 1 97 ? -3.834 -6.619 10.266 1.00 93.31 97 LEU A O 1
ATOM 762 N N . ALA A 1 98 ? -4.612 -7.607 8.410 1.00 92.12 98 ALA A N 1
ATOM 763 C CA . ALA A 1 98 ? -3.662 -8.733 8.400 1.00 92.12 98 ALA A CA 1
ATOM 764 C C . ALA A 1 98 ? -3.501 -9.478 9.757 1.00 92.12 98 ALA A C 1
ATOM 766 O O . ALA A 1 98 ? -2.437 -10.022 10.063 1.00 92.12 98 ALA A O 1
ATOM 767 N N . ASN A 1 99 ? -4.562 -9.516 10.575 1.00 92.50 99 ASN A N 1
ATOM 768 C CA . ASN A 1 99 ? -4.582 -10.036 11.950 1.00 92.50 99 ASN A CA 1
ATOM 769 C C . ASN A 1 99 ? -3.636 -9.308 12.939 1.00 92.50 99 ASN A C 1
ATOM 771 O O . ASN A 1 99 ? -3.201 -9.911 13.919 1.00 92.50 99 ASN A O 1
ATOM 775 N N . THR A 1 100 ? -3.284 -8.040 12.703 1.00 92.25 100 THR A N 1
ATOM 776 C CA . THR A 1 100 ? -2.340 -7.255 13.535 1.00 92.25 100 THR A CA 1
ATOM 777 C C . THR A 1 100 ? -2.986 -6.476 14.690 1.00 92.25 100 THR A C 1
ATOM 779 O O . THR A 1 100 ? -2.271 -5.917 15.515 1.00 92.25 100 THR A O 1
ATOM 782 N N . ASN A 1 101 ? -4.321 -6.469 14.798 1.00 92.38 101 ASN A N 1
ATOM 783 C CA . ASN A 1 101 ? -5.112 -5.630 15.715 1.00 92.38 101 ASN A CA 1
ATOM 784 C C . ASN A 1 101 ? -4.953 -4.111 15.463 1.00 92.38 101 ASN A C 1
ATOM 786 O O . ASN A 1 101 ? -4.965 -3.301 16.392 1.00 92.38 101 ASN A O 1
ATOM 790 N N . ILE A 1 102 ? -4.767 -3.742 14.191 1.00 94.25 102 ILE A N 1
ATOM 791 C CA . ILE A 1 102 ? -4.656 -2.363 13.703 1.00 94.25 102 ILE A CA 1
ATOM 792 C C . ILE A 1 102 ? -5.836 -2.074 12.766 1.00 94.25 102 ILE A C 1
ATOM 794 O O . ILE A 1 102 ? -6.138 -2.883 11.885 1.00 94.25 102 ILE A O 1
ATOM 798 N N . SER A 1 103 ? -6.477 -0.913 12.942 1.00 94.31 103 SER A N 1
ATOM 799 C CA . SER A 1 103 ? -7.594 -0.452 12.105 1.00 94.31 103 SER A CA 1
ATOM 800 C C . SER A 1 103 ? -7.129 0.175 10.785 1.00 94.31 103 SER A C 1
ATOM 802 O O . SER A 1 103 ? -6.076 0.811 10.721 1.00 94.31 103 SER A O 1
ATOM 804 N N . MET A 1 104 ? -7.956 0.053 9.743 1.00 94.81 104 MET A N 1
ATOM 805 C CA . MET A 1 104 ? -7.798 0.757 8.464 1.00 94.81 104 MET A CA 1
ATOM 806 C C . MET A 1 104 ? -7.854 2.286 8.617 1.00 94.81 104 MET A C 1
ATOM 808 O O . MET A 1 104 ? -7.224 2.996 7.836 1.00 94.81 104 MET A O 1
ATOM 812 N N . ASP A 1 105 ? -8.533 2.799 9.645 1.00 92.75 105 ASP A N 1
ATOM 813 C CA . ASP A 1 105 ? -8.605 4.243 9.909 1.00 92.75 105 ASP A CA 1
ATOM 814 C C . ASP A 1 105 ? -7.258 4.830 10.382 1.00 92.75 105 ASP A C 1
ATOM 816 O O . ASP A 1 105 ? -7.035 6.034 10.278 1.00 92.75 105 ASP A O 1
ATOM 820 N N . ASN A 1 106 ? -6.318 3.990 10.836 1.00 95.00 106 ASN A N 1
ATOM 821 C CA . ASN A 1 106 ? -4.987 4.423 11.277 1.00 95.00 106 ASN A CA 1
ATOM 822 C C . ASN A 1 106 ? -3.981 4.590 10.119 1.00 95.00 106 ASN A C 1
ATOM 824 O O . ASN A 1 106 ? -2.802 4.854 10.373 1.00 95.00 106 ASN A O 1
ATOM 828 N N . VAL A 1 107 ? -4.386 4.396 8.859 1.00 96.38 107 VAL A N 1
ATOM 829 C CA . VAL A 1 107 ? -3.476 4.461 7.704 1.00 96.38 107 VAL A CA 1
ATOM 830 C C . VAL A 1 107 ? -3.065 5.904 7.392 1.00 96.38 107 VAL A C 1
ATOM 832 O O . VAL A 1 107 ? -3.880 6.741 7.012 1.00 96.38 107 VAL A O 1
ATOM 835 N N . GLN A 1 108 ? -1.760 6.168 7.475 1.00 97.06 108 GLN A N 1
ATOM 836 C CA . GLN A 1 108 ? -1.135 7.437 7.081 1.00 97.06 108 GLN A CA 1
ATOM 837 C C . GLN A 1 108 ? -0.489 7.368 5.683 1.00 97.06 108 GLN A C 1
ATOM 839 O O . GLN A 1 108 ? -0.206 8.397 5.072 1.00 97.06 108 GLN A O 1
ATOM 844 N N . GLY A 1 109 ? -0.249 6.166 5.152 1.00 97.62 109 GLY A N 1
ATOM 845 C CA . GLY A 1 109 ? 0.342 5.982 3.830 1.00 97.62 109 GLY A CA 1
ATOM 846 C C . GLY A 1 109 ? 0.337 4.536 3.351 1.00 97.62 109 GLY A C 1
ATOM 847 O O . GLY A 1 109 ? -0.056 3.616 4.066 1.00 97.62 109 GLY A O 1
ATOM 848 N N . ALA A 1 110 ? 0.779 4.333 2.118 1.00 98.19 110 ALA A N 1
ATOM 849 C CA . ALA A 1 110 ? 0.885 3.024 1.492 1.00 98.19 110 ALA A CA 1
ATOM 850 C C . ALA A 1 110 ? 2.149 2.955 0.637 1.00 98.19 110 ALA A C 1
ATOM 852 O O . ALA A 1 110 ? 2.625 3.968 0.126 1.00 98.19 110 ALA A O 1
ATOM 853 N N . ALA A 1 111 ? 2.685 1.752 0.476 1.00 98.06 111 ALA A N 1
ATOM 854 C CA . ALA A 1 111 ? 3.899 1.519 -0.279 1.00 98.06 111 ALA A CA 1
ATOM 855 C C . ALA A 1 111 ? 3.882 0.175 -1.010 1.00 98.06 111 ALA A C 1
ATOM 857 O O . ALA A 1 111 ? 3.246 -0.794 -0.588 1.00 98.06 111 ALA A O 1
ATOM 858 N N . ILE A 1 112 ? 4.660 0.125 -2.086 1.00 98.00 112 ILE A N 1
ATOM 859 C CA . ILE A 1 112 ? 5.168 -1.106 -2.677 1.00 98.00 112 ILE A CA 1
ATOM 860 C C . ILE A 1 112 ? 6.656 -1.168 -2.357 1.00 98.00 112 ILE A C 1
ATOM 862 O O . ILE A 1 112 ? 7.398 -0.214 -2.592 1.00 98.00 112 ILE A O 1
ATOM 866 N N . GLY A 1 113 ? 7.097 -2.295 -1.812 1.00 96.31 113 GLY A N 1
ATOM 867 C CA . GLY A 1 113 ? 8.486 -2.489 -1.417 1.00 96.31 113 GLY A CA 1
ATOM 868 C C . GLY A 1 113 ? 8.913 -3.944 -1.504 1.00 96.31 113 GLY A C 1
ATOM 869 O O . GLY A 1 113 ? 8.123 -4.829 -1.829 1.00 96.31 113 GLY A O 1
ATOM 870 N N . ARG A 1 114 ? 10.177 -4.207 -1.192 1.00 94.62 114 ARG A N 1
ATOM 871 C CA . ARG A 1 114 ? 10.701 -5.556 -0.961 1.00 94.62 114 ARG A CA 1
ATOM 872 C C . ARG A 1 114 ? 11.036 -5.709 0.517 1.00 94.62 114 ARG A C 1
ATOM 874 O O . ARG A 1 114 ? 11.493 -4.757 1.139 1.00 94.62 114 ARG A O 1
ATOM 881 N N . ILE A 1 115 ? 10.810 -6.893 1.076 1.00 92.44 115 ILE A N 1
ATOM 882 C CA . ILE A 1 115 ? 11.104 -7.188 2.484 1.00 92.44 115 ILE A CA 1
ATOM 883 C C . ILE A 1 115 ? 12.256 -8.188 2.520 1.00 92.44 115 ILE A C 1
ATOM 885 O O . ILE A 1 115 ? 12.122 -9.294 2.000 1.00 92.44 115 ILE A O 1
ATOM 889 N N . ASN A 1 116 ? 13.375 -7.791 3.125 1.00 89.00 116 ASN A N 1
ATOM 890 C CA . ASN A 1 116 ? 14.559 -8.626 3.318 1.00 89.00 116 ASN A CA 1
ATOM 891 C C . ASN A 1 116 ? 14.920 -8.594 4.809 1.00 89.00 116 ASN A C 1
ATOM 893 O O . ASN A 1 116 ? 15.296 -7.534 5.304 1.00 89.00 116 ASN A O 1
ATOM 897 N N . SER A 1 117 ? 14.816 -9.727 5.513 1.00 84.00 117 SER A N 1
ATOM 898 C CA . SER A 1 117 ? 15.140 -9.847 6.950 1.00 84.00 117 SER A CA 1
ATOM 899 C C . SER A 1 117 ? 14.542 -8.709 7.793 1.00 84.00 117 SER A C 1
ATOM 901 O O . SER A 1 117 ? 15.266 -7.920 8.395 1.00 84.00 117 SER A O 1
ATOM 903 N N . ASP A 1 118 ? 13.215 -8.575 7.732 1.00 81.44 118 ASP A N 1
ATOM 904 C CA . ASP A 1 118 ? 12.389 -7.539 8.380 1.00 81.44 118 ASP A CA 1
ATOM 905 C C . ASP A 1 118 ? 12.670 -6.073 7.991 1.00 81.44 118 ASP A C 1
ATOM 907 O O . ASP A 1 118 ? 11.918 -5.177 8.372 1.00 81.44 118 ASP A O 1
ATOM 911 N N . LYS A 1 119 ? 13.674 -5.804 7.147 1.00 88.38 119 LYS A N 1
ATOM 912 C CA . LYS A 1 119 ? 13.911 -4.479 6.566 1.00 88.38 119 LYS A CA 1
ATOM 913 C C . LYS A 1 119 ? 13.073 -4.282 5.305 1.00 88.38 119 LYS A C 1
ATOM 915 O O . LYS A 1 119 ? 13.172 -5.056 4.348 1.00 88.38 119 LYS A O 1
ATOM 920 N N . VAL A 1 120 ? 12.306 -3.193 5.272 1.00 93.69 120 VAL A N 1
ATOM 921 C CA . VAL A 1 120 ? 11.624 -2.728 4.061 1.00 93.69 120 VAL A CA 1
ATOM 922 C C . VAL A 1 120 ? 12.604 -1.945 3.189 1.00 93.69 120 VAL A C 1
ATOM 924 O O . VAL A 1 120 ? 13.220 -0.971 3.620 1.00 93.69 120 VAL A O 1
ATOM 927 N N . MET A 1 121 ? 12.738 -2.381 1.941 1.00 94.19 121 MET A N 1
ATOM 928 C CA . MET A 1 121 ? 13.318 -1.615 0.845 1.00 94.19 121 MET A CA 1
ATOM 929 C C . MET A 1 121 ? 12.159 -0.994 0.056 1.00 94.19 121 MET A C 1
ATOM 931 O O . MET A 1 121 ? 11.471 -1.730 -0.663 1.00 94.19 121 MET A O 1
ATOM 935 N N . PRO A 1 122 ? 11.878 0.308 0.225 1.00 93.75 122 PRO A N 1
ATOM 936 C CA . PRO A 1 122 ? 10.809 0.972 -0.508 1.00 93.75 122 PRO A CA 1
ATOM 937 C C . PRO A 1 122 ? 11.120 1.027 -2.006 1.00 93.75 122 PRO A C 1
ATOM 939 O O . PRO A 1 122 ? 12.277 1.034 -2.419 1.00 93.75 122 PRO A O 1
ATOM 942 N N . VAL A 1 123 ? 10.068 1.009 -2.821 1.00 96.25 123 VAL A N 1
ATOM 943 C CA . VAL A 1 123 ? 10.162 1.107 -4.285 1.00 96.25 123 VAL A CA 1
ATOM 944 C C . VAL A 1 123 ? 9.186 2.149 -4.808 1.00 96.25 123 VAL A C 1
ATOM 946 O O . VAL A 1 123 ? 9.557 2.980 -5.633 1.00 96.25 123 VAL A O 1
ATOM 949 N N . MET A 1 124 ? 7.961 2.145 -4.283 1.00 97.38 124 MET A N 1
ATOM 950 C CA . MET A 1 124 ? 6.991 3.215 -4.481 1.00 97.38 124 MET A CA 1
ATOM 951 C C . MET A 1 124 ? 6.291 3.540 -3.164 1.00 97.38 124 MET A C 1
ATOM 953 O O . MET A 1 124 ? 6.017 2.625 -2.385 1.00 97.38 124 MET A O 1
ATOM 957 N N . VAL A 1 125 ? 5.947 4.806 -2.936 1.00 97.69 125 VAL A N 1
ATOM 958 C CA . VAL A 1 125 ? 5.267 5.269 -1.715 1.00 97.69 125 VAL A CA 1
ATOM 959 C C . VAL A 1 125 ? 4.247 6.367 -2.018 1.00 97.69 125 VAL A C 1
ATOM 961 O O . VAL A 1 125 ? 4.321 7.035 -3.049 1.00 97.69 125 VAL A O 1
ATOM 964 N N . GLY A 1 126 ? 3.285 6.534 -1.115 1.00 97.50 126 GLY A N 1
ATOM 965 C CA . GLY A 1 126 ? 2.409 7.695 -1.029 1.00 97.50 126 GLY A CA 1
ATOM 966 C C . GLY A 1 126 ? 1.803 7.843 0.366 1.00 97.50 126 GLY A C 1
ATOM 967 O O . GLY A 1 126 ? 1.771 6.889 1.150 1.00 97.50 126 GLY A O 1
ATOM 968 N N . PHE A 1 127 ? 1.278 9.031 0.661 1.00 97.00 127 PHE A N 1
ATOM 969 C CA . PHE A 1 127 ? 0.751 9.404 1.978 1.00 97.00 127 PHE A CA 1
ATOM 970 C C . PHE A 1 127 ? -0.654 10.006 1.867 1.00 97.00 127 PHE A C 1
ATOM 972 O O . PHE A 1 127 ? -0.998 10.607 0.851 1.00 97.00 127 PHE A O 1
ATOM 979 N N . THR A 1 128 ? -1.483 9.841 2.901 1.00 92.50 128 THR A N 1
ATOM 980 C CA . THR A 1 128 ? -2.880 10.319 2.901 1.00 92.50 128 THR A CA 1
ATOM 981 C C . THR A 1 128 ? -2.996 11.832 3.080 1.00 92.50 128 THR A C 1
ATOM 983 O O . THR A 1 128 ? -3.913 12.435 2.532 1.00 92.50 128 THR A O 1
ATOM 986 N N . GLY A 1 129 ? -2.061 12.447 3.812 1.00 81.25 129 GLY A N 1
ATOM 987 C CA . GLY A 1 129 ? -2.028 13.891 4.077 1.00 81.25 129 GLY A CA 1
ATOM 988 C C . GLY A 1 129 ? -1.203 14.722 3.088 1.00 81.25 129 GLY A C 1
ATOM 989 O O . GLY A 1 129 ? -1.022 15.910 3.321 1.00 81.25 129 GLY A O 1
ATOM 990 N N . GLY A 1 130 ? -0.644 14.122 2.031 1.00 75.44 130 GLY A N 1
ATOM 991 C CA . GLY A 1 130 ? 0.274 14.791 1.093 1.00 75.44 130 GLY A CA 1
ATOM 992 C C . GLY A 1 130 ? 1.681 15.081 1.644 1.00 75.44 130 GLY A C 1
ATOM 993 O O . GLY A 1 130 ? 2.626 15.151 0.864 1.00 75.44 130 GLY A O 1
ATOM 994 N N . GLU A 1 131 ? 1.844 15.186 2.964 1.00 85.38 131 GLU A N 1
ATOM 995 C CA . GLU A 1 131 ? 3.144 15.309 3.632 1.00 85.38 131 GLU A CA 1
ATOM 996 C C . GLU A 1 131 ? 3.919 13.980 3.678 1.00 85.38 131 GLU A C 1
ATOM 998 O O . GLU A 1 131 ? 3.351 12.907 3.894 1.00 85.38 131 GLU A O 1
ATOM 1003 N N . GLU A 1 132 ? 5.243 14.058 3.525 1.00 89.50 132 GLU A N 1
ATOM 1004 C CA . GLU A 1 132 ? 6.138 12.901 3.581 1.00 89.50 132 GLU A CA 1
ATOM 1005 C C . GLU A 1 132 ? 6.421 12.451 5.027 1.00 89.50 132 GLU A C 1
ATOM 1007 O O . GLU A 1 132 ? 6.908 13.210 5.871 1.00 89.50 132 GLU A O 1
ATOM 1012 N N . LEU A 1 133 ? 6.185 11.168 5.316 1.00 90.88 133 LEU A N 1
ATOM 1013 C CA . LEU A 1 133 ? 6.457 10.589 6.632 1.00 90.88 133 LEU A CA 1
ATOM 1014 C C . LEU A 1 133 ? 7.931 10.185 6.781 1.00 90.88 133 LEU A C 1
ATOM 1016 O O . LEU A 1 133 ? 8.323 9.078 6.414 1.00 90.88 133 LEU A O 1
ATOM 1020 N N . LYS A 1 134 ? 8.747 11.035 7.410 1.00 91.00 134 LYS A N 1
ATOM 1021 C CA . LYS A 1 134 ? 10.173 10.742 7.666 1.00 91.00 134 LYS A CA 1
ATOM 1022 C C . LYS A 1 134 ? 10.396 9.376 8.334 1.00 91.00 134 LYS A C 1
ATOM 1024 O O . LYS A 1 134 ? 9.714 9.028 9.300 1.00 91.00 134 LYS A O 1
ATOM 1029 N N . ASN A 1 135 ? 11.399 8.644 7.840 1.00 91.69 135 ASN A N 1
ATOM 1030 C CA . ASN A 1 135 ? 11.866 7.341 8.340 1.00 91.69 135 ASN A CA 1
ATOM 1031 C C . ASN A 1 135 ? 10.781 6.246 8.432 1.00 91.69 135 ASN A C 1
ATOM 1033 O O . ASN A 1 135 ? 10.927 5.284 9.186 1.00 91.69 135 ASN A O 1
ATOM 1037 N N . TRP A 1 136 ? 9.693 6.347 7.660 1.00 93.81 136 TRP A N 1
ATOM 1038 C CA . TRP A 1 136 ? 8.605 5.365 7.709 1.00 93.81 136 TRP A CA 1
ATOM 1039 C C . TRP A 1 136 ? 9.098 3.930 7.451 1.00 93.81 136 TRP A C 1
ATOM 1041 O O . TRP A 1 136 ? 8.716 3.017 8.179 1.00 93.81 136 TRP A O 1
ATOM 1051 N N . HIS A 1 137 ? 10.007 3.727 6.493 1.00 93.44 137 HIS A N 1
ATOM 1052 C CA . HIS A 1 137 ? 10.484 2.403 6.072 1.00 93.44 137 HIS A CA 1
ATOM 1053 C C . HIS A 1 137 ? 11.417 1.710 7.088 1.00 93.44 137 HIS A C 1
ATOM 1055 O O . HIS A 1 137 ? 11.794 0.558 6.879 1.00 93.44 137 HIS A O 1
ATOM 1061 N N . THR A 1 138 ? 11.836 2.394 8.162 1.00 94.31 138 THR A N 1
ATOM 1062 C CA . THR A 1 138 ? 12.562 1.779 9.294 1.00 94.31 138 THR A CA 1
ATOM 1063 C C . THR A 1 138 ? 11.639 1.413 10.456 1.00 94.31 138 THR A C 1
ATOM 1065 O O . THR A 1 138 ? 12.114 0.913 11.472 1.00 94.31 138 THR A O 1
ATOM 1068 N N . SER A 1 139 ? 10.338 1.691 10.339 1.00 94.25 139 SER A N 1
ATOM 1069 C CA . SER A 1 139 ? 9.344 1.340 11.356 1.00 94.25 139 SER A CA 1
ATOM 1070 C C . SER A 1 139 ? 9.186 -0.184 11.450 1.00 94.25 139 SER A C 1
ATOM 1072 O O . SER A 1 139 ? 9.324 -0.871 10.433 1.00 94.25 139 SER A O 1
ATOM 1074 N N . PRO A 1 140 ? 8.887 -0.741 12.637 1.00 94.31 140 PRO A N 1
ATOM 1075 C CA . PRO A 1 140 ? 8.719 -2.180 12.800 1.00 94.31 140 PRO A CA 1
ATOM 1076 C C . PRO A 1 140 ? 7.558 -2.710 11.951 1.00 94.31 140 PRO A C 1
ATOM 1078 O O . PRO A 1 140 ? 6.504 -2.078 11.839 1.00 94.31 140 PRO A O 1
ATOM 1081 N N . ILE A 1 141 ? 7.739 -3.903 11.384 1.00 94.50 141 ILE A N 1
ATOM 1082 C CA . ILE A 1 141 ? 6.658 -4.633 10.719 1.00 94.50 141 ILE A CA 1
ATOM 1083 C C . ILE A 1 141 ? 5.754 -5.238 11.799 1.00 94.50 141 ILE A C 1
ATOM 1085 O O . ILE A 1 141 ? 6.211 -6.000 12.655 1.00 94.50 141 ILE A O 1
ATOM 1089 N N . ALA A 1 142 ? 4.468 -4.892 11.756 1.00 93.38 142 ALA A N 1
ATOM 1090 C CA . ALA A 1 142 ? 3.466 -5.362 12.700 1.00 93.38 142 ALA A CA 1
ATOM 1091 C C . ALA A 1 142 ? 3.311 -6.889 12.604 1.00 93.38 142 ALA A C 1
ATOM 1093 O O . ALA A 1 142 ? 3.139 -7.456 11.519 1.00 93.38 142 ALA A O 1
ATOM 1094 N N . LYS A 1 143 ? 3.374 -7.570 13.751 1.00 90.06 143 LYS A N 1
ATOM 1095 C CA . LYS A 1 143 ? 3.284 -9.033 13.816 1.00 90.06 143 LYS A CA 1
ATOM 1096 C C . LYS A 1 143 ? 1.829 -9.479 13.684 1.00 90.06 143 LYS A C 1
ATOM 1098 O O . LYS A 1 143 ? 0.941 -8.955 14.351 1.00 90.06 143 LYS A O 1
ATOM 1103 N N . SER A 1 144 ? 1.590 -10.471 12.831 1.00 85.75 144 SER A N 1
ATOM 1104 C CA . SER A 1 144 ? 0.271 -11.087 12.684 1.00 85.75 144 SER A CA 1
ATOM 1105 C C . SER A 1 144 ? -0.009 -12.002 13.880 1.00 85.75 144 SER A C 1
ATOM 1107 O O . SER A 1 144 ? 0.788 -12.889 14.174 1.00 85.75 144 SER A O 1
ATOM 1109 N N . ASN A 1 145 ? -1.143 -11.815 14.558 1.00 80.06 145 ASN A N 1
ATOM 1110 C CA . ASN A 1 145 ? -1.511 -12.571 15.763 1.00 80.06 145 ASN A CA 1
ATOM 1111 C C . ASN A 1 145 ? -2.042 -13.992 15.465 1.00 80.06 145 ASN A C 1
ATOM 1113 O O . ASN A 1 145 ? -2.475 -14.702 16.371 1.00 80.06 145 ASN A O 1
ATOM 1117 N N . SER A 1 146 ? -2.057 -14.422 14.199 1.00 61.00 146 SER A N 1
ATOM 1118 C CA . SER A 1 146 ? -2.549 -15.744 13.806 1.00 61.00 146 SER A CA 1
ATOM 1119 C C . SER A 1 146 ? -1.445 -16.804 13.822 1.00 61.00 146 SER A C 1
ATOM 1121 O O . SER A 1 146 ? -0.600 -16.824 12.926 1.00 61.00 146 SER A O 1
ATOM 1123 N N . ASN A 1 147 ? -1.547 -17.777 14.735 1.00 43.94 147 ASN A N 1
ATOM 1124 C CA . ASN A 1 147 ? -0.772 -19.032 14.743 1.00 43.94 147 ASN A CA 1
ATOM 1125 C C . ASN A 1 147 ? -1.152 -19.980 13.576 1.00 43.94 147 ASN A C 1
ATOM 1127 O O . ASN A 1 147 ? -1.283 -21.189 13.759 1.00 43.94 147 ASN A O 1
ATOM 1131 N N . THR A 1 148 ? -1.448 -19.463 12.380 1.00 37.00 148 THR A N 1
ATOM 1132 C CA . THR A 1 148 ? -1.956 -20.283 11.270 1.00 37.00 148 THR A CA 1
ATOM 1133 C C . THR A 1 148 ? -1.552 -19.724 9.912 1.00 37.00 148 THR A C 1
ATOM 1135 O O . THR A 1 148 ? -2.122 -18.754 9.413 1.00 37.00 148 THR A O 1
ATOM 1138 N N . THR A 1 149 ? -0.600 -20.400 9.273 1.00 38.03 149 THR A N 1
ATOM 1139 C CA . THR A 1 149 ? -0.188 -20.170 7.886 1.00 38.03 149 THR A CA 1
ATOM 1140 C C . THR A 1 149 ? -1.370 -20.383 6.935 1.00 38.03 149 THR A C 1
ATOM 1142 O O . THR A 1 149 ? -1.704 -21.519 6.599 1.00 38.03 149 THR A O 1
ATOM 1145 N N . LYS A 1 150 ? -2.010 -19.306 6.464 1.00 39.91 150 LYS A N 1
ATOM 1146 C CA . LYS A 1 150 ? -3.021 -19.385 5.398 1.00 39.91 150 LYS A CA 1
ATOM 1147 C C . LYS A 1 150 ? -2.406 -19.018 4.048 1.00 39.91 150 LYS A C 1
ATOM 1149 O O . LYS A 1 150 ? -1.858 -17.935 3.873 1.00 39.91 150 LYS A O 1
ATOM 1154 N N . LYS A 1 151 ? -2.512 -19.946 3.089 1.00 35.41 151 LYS A N 1
ATOM 1155 C CA . LYS A 1 151 ? -2.178 -19.728 1.673 1.00 35.41 151 LYS A CA 1
ATOM 1156 C C . LYS A 1 151 ? -2.991 -18.553 1.119 1.00 35.41 151 LYS A C 1
ATOM 1158 O O . LYS A 1 151 ? -4.214 -18.543 1.235 1.00 35.41 151 LYS A O 1
ATOM 1163 N N . ASN A 1 152 ? -2.315 -17.621 0.450 1.00 35.25 152 ASN A N 1
ATOM 1164 C CA . ASN A 1 152 ? -2.970 -16.559 -0.309 1.00 35.25 152 ASN A CA 1
ATOM 1165 C C . ASN A 1 152 ? -3.627 -17.150 -1.565 1.00 35.25 152 ASN A C 1
ATOM 1167 O O . ASN A 1 152 ? -2.941 -17.506 -2.524 1.00 35.25 152 ASN A O 1
ATOM 1171 N N . ASN A 1 153 ? -4.958 -17.228 -1.573 1.00 35.25 153 ASN A N 1
ATOM 1172 C CA . ASN A 1 153 ? -5.724 -17.536 -2.778 1.00 35.25 153 ASN A CA 1
ATOM 1173 C C . ASN A 1 153 ? -5.789 -16.283 -3.663 1.00 35.25 153 ASN A C 1
ATOM 1175 O O . ASN A 1 153 ? -6.736 -15.502 -3.585 1.00 35.25 153 ASN A O 1
ATOM 1179 N N . ASN A 1 154 ? -4.767 -16.091 -4.498 1.00 38.06 154 ASN A N 1
ATOM 1180 C CA . ASN A 1 154 ? -4.733 -15.022 -5.494 1.00 38.06 154 ASN A CA 1
ATOM 1181 C C . ASN A 1 154 ? -5.861 -15.218 -6.520 1.00 38.06 154 ASN A C 1
ATOM 1183 O O . ASN A 1 154 ? -5.731 -16.017 -7.447 1.00 38.06 154 ASN A O 1
ATOM 1187 N N . ILE A 1 155 ? -6.953 -14.459 -6.392 1.00 36.16 155 ILE A N 1
ATOM 1188 C CA . ILE A 1 155 ? -7.974 -14.356 -7.442 1.00 36.16 155 ILE A CA 1
ATOM 1189 C C . ILE A 1 155 ? -7.469 -13.366 -8.497 1.00 36.16 155 ILE A C 1
ATOM 1191 O O . ILE A 1 155 ? -7.892 -12.213 -8.564 1.00 36.16 155 ILE A O 1
ATOM 1195 N N . THR A 1 156 ? -6.542 -13.823 -9.339 1.00 33.69 156 THR A N 1
ATOM 1196 C CA . THR A 1 156 ? -6.179 -13.112 -10.567 1.00 33.69 156 THR A CA 1
ATOM 1197 C C . THR A 1 156 ? -7.382 -13.135 -11.505 1.00 33.69 156 THR A C 1
ATOM 1199 O O . THR A 1 156 ? -7.707 -14.174 -12.084 1.00 33.69 156 THR A O 1
ATOM 1202 N N . LYS A 1 157 ? -8.056 -11.992 -11.675 1.00 35.53 157 LYS A N 1
ATOM 1203 C CA . LYS A 1 157 ? -9.111 -11.837 -12.685 1.00 35.53 157 LYS A CA 1
ATOM 1204 C C . LYS A 1 157 ? -8.497 -11.819 -14.086 1.00 35.53 157 LYS A C 1
ATOM 1206 O O . LYS A 1 157 ? -8.265 -10.763 -14.662 1.00 35.53 157 LYS A O 1
ATOM 1211 N N . GLN A 1 158 ? -8.280 -13.009 -14.639 1.00 34.47 158 GLN A N 1
ATOM 1212 C CA . GLN A 1 158 ? -8.096 -13.215 -16.073 1.00 34.47 158 GLN A CA 1
ATOM 1213 C C . GLN A 1 158 ? -9.382 -12.770 -16.789 1.00 34.47 158 GLN A C 1
ATOM 1215 O O . GLN A 1 158 ? -10.370 -13.509 -16.813 1.00 34.47 158 GLN A O 1
ATOM 1220 N N . VAL A 1 159 ? -9.399 -11.555 -17.342 1.00 35.28 159 VAL A N 1
ATOM 1221 C CA . VAL A 1 159 ? -10.490 -11.108 -18.217 1.00 35.28 159 VAL A CA 1
ATOM 1222 C C . VAL A 1 159 ? -10.358 -11.867 -19.533 1.00 35.28 159 VAL A C 1
ATOM 1224 O O . VAL A 1 159 ? -9.534 -11.532 -20.377 1.00 35.28 159 VAL A O 1
ATOM 1227 N N . LYS A 1 160 ? -11.165 -12.919 -19.703 1.00 36.31 160 LYS A N 1
ATOM 1228 C CA . LYS A 1 160 ? -11.371 -13.524 -21.019 1.00 36.31 160 LYS A CA 1
ATOM 1229 C C . LYS A 1 160 ? -12.213 -12.565 -21.851 1.00 36.31 160 LYS A C 1
ATOM 1231 O O . LYS A 1 160 ? -13.423 -12.484 -21.649 1.00 36.31 160 LYS A O 1
ATOM 1236 N N . GLU A 1 161 ? -11.583 -11.873 -22.791 1.00 35.81 161 GLU A N 1
ATOM 1237 C CA . GLU A 1 161 ? -12.311 -11.288 -23.911 1.00 35.81 161 GLU A CA 1
ATOM 1238 C C . GLU A 1 161 ? -12.919 -12.430 -24.732 1.00 35.81 161 GLU A C 1
ATOM 1240 O O . GLU A 1 161 ? -12.214 -13.218 -25.362 1.00 35.81 161 GLU A O 1
ATOM 1245 N N . THR A 1 162 ? -14.243 -12.557 -24.687 1.00 31.25 162 THR A N 1
ATOM 1246 C CA . THR A 1 162 ? -15.003 -13.368 -25.636 1.00 31.25 162 THR A CA 1
ATOM 1247 C C . THR A 1 162 ? -15.563 -12.446 -26.717 1.00 31.25 162 THR A C 1
ATOM 1249 O O . THR A 1 162 ? -16.229 -11.458 -26.386 1.00 31.25 162 THR A O 1
ATOM 1252 N N . PRO A 1 163 ? -15.320 -12.724 -28.011 1.00 35.69 163 PRO A N 1
ATOM 1253 C CA . PRO A 1 163 ? -15.882 -11.913 -29.080 1.00 35.69 163 PRO A CA 1
ATOM 1254 C C . PRO A 1 163 ? -17.406 -12.059 -29.074 1.00 35.69 163 PRO A C 1
ATOM 1256 O O . PRO A 1 163 ? -17.936 -13.170 -29.123 1.00 35.69 163 PRO A O 1
ATOM 1259 N N . LYS A 1 164 ? -18.125 -10.933 -29.011 1.00 34.28 164 LYS A N 1
ATOM 1260 C CA . LYS A 1 164 ? -19.582 -10.922 -29.174 1.00 34.28 164 LYS A CA 1
ATOM 1261 C C . LYS A 1 164 ? -19.915 -11.261 -30.626 1.00 34.28 164 LYS A C 1
ATOM 1263 O O . LYS A 1 164 ? -19.750 -10.410 -31.498 1.00 34.28 164 LYS A O 1
ATOM 1268 N N . SER A 1 165 ? -20.410 -12.470 -30.881 1.00 32.72 165 SER A N 1
ATOM 1269 C CA . SER A 1 165 ? -21.098 -12.756 -32.138 1.00 32.72 165 SER A CA 1
ATOM 1270 C C . SER A 1 165 ? -22.376 -11.920 -32.213 1.00 32.72 165 SER A C 1
ATOM 1272 O O . SER A 1 165 ? -23.142 -11.825 -31.251 1.00 32.72 165 SER A O 1
ATOM 1274 N N . TYR A 1 166 ? -22.586 -11.276 -33.358 1.00 30.92 166 TYR A N 1
ATOM 1275 C CA . TYR A 1 166 ? -23.828 -10.570 -33.653 1.00 30.92 166 TYR A CA 1
ATOM 1276 C C . TYR A 1 166 ? -24.946 -11.608 -33.806 1.00 30.92 166 TYR A C 1
ATOM 1278 O O . TYR A 1 166 ? -24.754 -12.609 -34.494 1.00 30.92 166 TYR A O 1
ATOM 1286 N N . ASN A 1 167 ? -26.086 -11.402 -33.147 1.00 38.09 167 ASN A N 1
ATOM 1287 C CA . ASN A 1 167 ? -27.209 -12.335 -33.212 1.00 38.09 167 ASN A CA 1
ATOM 1288 C C . ASN A 1 167 ? -28.271 -11.769 -34.161 1.00 38.09 167 ASN A C 1
ATOM 1290 O O . ASN A 1 167 ? -29.000 -10.846 -33.793 1.00 38.09 167 ASN A O 1
ATOM 1294 N N . GLU A 1 168 ? -28.338 -12.293 -35.383 1.00 34.09 168 GLU A N 1
ATOM 1295 C CA . GLU A 1 168 ? -29.448 -12.013 -36.294 1.00 34.09 168 GLU A CA 1
ATOM 1296 C C . GLU A 1 168 ? -30.717 -12.689 -35.773 1.00 34.09 168 GLU A C 1
ATOM 1298 O O . GLU A 1 168 ? -30.774 -13.911 -35.670 1.00 34.09 168 GLU A O 1
ATOM 1303 N N . ASN A 1 169 ? -31.745 -11.897 -35.465 1.00 38.47 169 ASN A N 1
ATOM 1304 C CA . ASN A 1 169 ? -33.141 -12.328 -35.510 1.00 38.47 169 ASN A CA 1
ATOM 1305 C C . ASN A 1 169 ? -34.065 -11.106 -35.413 1.00 38.47 169 ASN A C 1
ATOM 1307 O O . ASN A 1 169 ? -34.397 -10.641 -34.322 1.00 38.47 169 ASN A O 1
ATOM 1311 N N . MET A 1 170 ? -34.520 -10.601 -36.561 1.00 34.88 170 MET A N 1
ATOM 1312 C CA . MET A 1 170 ? -35.755 -9.822 -36.634 1.00 34.88 170 MET A CA 1
ATOM 1313 C C . MET A 1 170 ? -36.682 -10.415 -37.691 1.00 34.88 170 MET A C 1
ATOM 1315 O O . MET A 1 170 ? -36.247 -10.914 -38.727 1.00 34.88 170 MET A O 1
ATOM 1319 N N . ASN A 1 171 ? -37.970 -10.432 -37.356 1.00 40.53 171 ASN A N 1
ATOM 1320 C CA . ASN A 1 171 ? -38.949 -11.298 -37.993 1.00 40.53 171 ASN A CA 1
ATOM 1321 C C . ASN A 1 171 ? -39.314 -10.882 -39.420 1.00 40.53 171 ASN A C 1
ATOM 1323 O O . ASN A 1 171 ? -39.485 -9.713 -39.754 1.00 40.53 171 ASN A O 1
ATOM 1327 N N . LYS A 1 172 ? -39.563 -11.917 -40.217 1.00 37.84 172 LYS A N 1
ATOM 1328 C CA . LYS A 1 172 ? -40.163 -11.892 -41.548 1.00 37.84 172 LYS A CA 1
ATOM 1329 C C . LYS A 1 172 ? -41.573 -11.272 -41.521 1.00 37.84 172 LYS A C 1
ATOM 1331 O O . LYS A 1 172 ? -42.502 -11.918 -41.043 1.00 37.84 172 LYS A O 1
ATOM 1336 N N . VAL A 1 173 ? -41.750 -10.081 -42.103 1.00 35.38 173 VAL A N 1
ATOM 1337 C CA . VAL A 1 173 ? -43.069 -9.531 -42.490 1.00 35.38 173 VAL A CA 1
ATOM 1338 C C . VAL A 1 173 ? -42.979 -8.854 -43.866 1.00 35.38 173 VAL A C 1
ATOM 1340 O O . VAL A 1 173 ? -42.135 -7.995 -44.097 1.00 35.38 173 VAL A O 1
ATOM 1343 N N . MET A 1 174 ? -43.860 -9.263 -44.778 1.00 33.22 174 MET A N 1
ATOM 1344 C CA 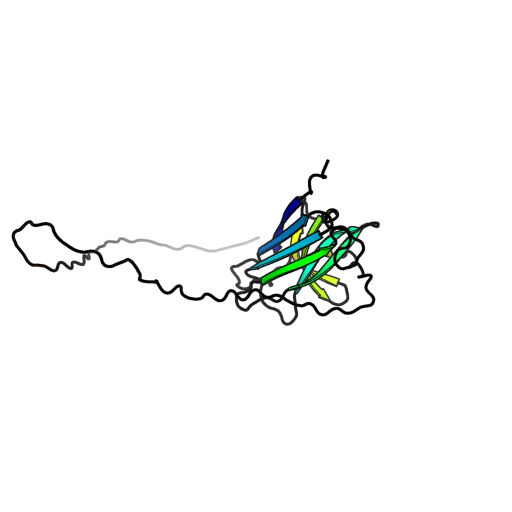. MET A 1 174 ? -44.120 -8.735 -46.130 1.00 33.22 174 MET A CA 1
ATOM 1345 C C . MET A 1 174 ? -45.539 -9.194 -46.534 1.00 33.22 174 MET A C 1
ATOM 1347 O O . MET A 1 174 ? -45.998 -10.183 -45.951 1.00 33.22 174 MET A O 1
ATOM 1351 N N . PRO A 1 175 ? -46.201 -8.627 -47.570 1.00 43.31 175 PRO A N 1
ATOM 1352 C CA . PRO A 1 175 ? -45.938 -7.403 -48.353 1.00 43.31 175 PRO A CA 1
ATOM 1353 C C . PRO A 1 175 ? -47.143 -6.414 -48.188 1.00 43.31 175 PRO A C 1
ATOM 1355 O O . PRO A 1 175 ? -47.831 -6.518 -47.181 1.00 43.31 175 PRO A O 1
ATOM 1358 N N . GLN A 1 176 ? -47.506 -5.415 -49.015 1.00 29.67 176 GLN A N 1
ATOM 1359 C CA . GLN A 1 176 ? -47.080 -4.875 -50.324 1.00 29.67 176 GLN A CA 1
ATOM 1360 C C . GLN A 1 176 ? -47.139 -3.325 -50.305 1.00 29.67 176 GLN A C 1
ATOM 1362 O O . GLN A 1 176 ? -47.826 -2.745 -49.470 1.00 29.67 176 GLN A O 1
ATOM 1367 N N . GLY A 1 177 ? -46.543 -2.661 -51.304 1.00 29.89 177 GLY A N 1
ATOM 1368 C CA . GLY A 1 177 ? -46.795 -1.245 -51.624 1.00 29.89 177 GLY A CA 1
ATOM 1369 C C . GLY A 1 177 ? -46.017 -0.809 -52.872 1.00 29.89 177 GLY A C 1
ATOM 1370 O O . GLY A 1 177 ? -44.805 -0.981 -52.918 1.00 29.89 177 GLY A O 1
ATOM 1371 N N . LYS A 1 178 ? -46.704 -0.321 -53.914 1.00 28.91 178 LYS A N 1
ATOM 1372 C CA . LYS A 1 178 ? -46.131 -0.060 -55.253 1.00 28.91 178 LYS A CA 1
ATOM 1373 C C . LYS A 1 178 ? -45.504 1.337 -55.366 1.00 28.91 178 LYS A C 1
ATOM 1375 O O . LYS A 1 178 ? -46.161 2.290 -54.962 1.00 28.91 178 LYS A O 1
ATOM 1380 N N . ALA A 1 179 ? -44.379 1.459 -56.078 1.00 30.20 179 ALA A N 1
ATOM 1381 C CA . ALA A 1 179 ? -44.154 2.491 -57.107 1.00 30.20 179 ALA A CA 1
ATOM 1382 C C . ALA A 1 179 ? -42.864 2.219 -57.913 1.00 30.20 179 ALA A C 1
ATOM 1384 O O . ALA A 1 179 ? -41.863 1.774 -57.358 1.00 30.20 179 ALA A O 1
ATOM 1385 N N . ASN A 1 180 ? -42.907 2.515 -59.214 1.00 28.02 180 ASN A N 1
ATOM 1386 C CA . ASN A 1 180 ? -41.742 2.595 -60.109 1.00 28.02 180 ASN A CA 1
ATOM 1387 C C . ASN A 1 180 ? -41.055 3.987 -59.917 1.00 28.02 180 ASN A C 1
ATOM 1389 O O . ASN A 1 180 ? -41.588 4.803 -59.171 1.00 28.02 180 ASN A O 1
ATOM 1393 N N . ASN A 1 181 ? -39.932 4.388 -60.531 1.00 31.12 181 ASN A N 1
ATOM 1394 C CA . ASN A 1 181 ? -39.293 3.969 -61.786 1.00 31.12 181 ASN A CA 1
ATOM 1395 C C . ASN A 1 181 ? -37.827 4.493 -61.874 1.00 31.12 181 ASN A C 1
ATOM 1397 O O . ASN A 1 181 ? -37.421 5.322 -61.068 1.00 31.12 181 ASN A O 1
ATOM 1401 N N . ASP A 1 182 ? -37.107 4.074 -62.922 1.00 32.16 182 ASP A N 1
ATOM 1402 C CA . ASP A 1 182 ? -36.056 4.827 -63.648 1.00 32.16 182 ASP A CA 1
ATOM 1403 C C . ASP A 1 182 ? -34.673 5.183 -63.027 1.00 32.16 182 ASP A C 1
ATOM 1405 O O . ASP A 1 182 ? -34.441 6.257 -62.488 1.00 32.16 182 ASP A O 1
ATOM 1409 N N . ASN A 1 183 ? -33.704 4.317 -63.370 1.00 31.47 183 ASN A N 1
ATOM 1410 C CA . ASN A 1 183 ? -32.582 4.579 -64.305 1.00 31.47 183 ASN A CA 1
ATOM 1411 C C . ASN A 1 183 ? -31.309 5.404 -63.956 1.00 31.47 183 ASN A C 1
ATOM 1413 O O . ASN A 1 183 ? -31.354 6.533 -63.491 1.00 31.47 183 ASN A O 1
ATOM 1417 N N . MET A 1 184 ? -30.188 4.858 -64.477 1.00 32.66 184 MET A N 1
ATOM 1418 C CA . MET A 1 184 ? -28.916 5.508 -64.882 1.00 32.66 184 MET A CA 1
ATOM 1419 C C . MET A 1 184 ? -27.982 6.094 -63.787 1.00 32.66 184 MET A C 1
ATOM 1421 O O . MET A 1 184 ? -28.432 6.587 -62.768 1.00 32.66 184 MET A O 1
ATOM 1425 N N . THR A 1 185 ? -26.642 6.133 -63.929 1.00 29.23 185 THR A N 1
ATOM 1426 C CA . THR A 1 185 ? -25.689 5.429 -64.825 1.00 29.23 185 THR A CA 1
ATOM 1427 C C . THR A 1 185 ? -24.246 5.615 -64.307 1.00 29.23 185 THR A C 1
ATOM 1429 O O . THR A 1 185 ? -23.884 6.712 -63.915 1.00 29.23 185 THR A O 1
ATOM 1432 N N . GLN A 1 186 ? -23.441 4.543 -64.361 1.00 35.25 186 GLN A N 1
ATOM 1433 C CA . GLN A 1 186 ? -21.967 4.455 -64.527 1.00 35.25 186 GLN A CA 1
ATOM 1434 C C . GLN A 1 186 ? -20.971 5.492 -63.933 1.00 35.25 186 GLN A C 1
ATOM 1436 O O . GLN A 1 186 ? -21.035 6.674 -64.241 1.00 35.25 186 GLN A O 1
ATOM 1441 N N . LYS A 1 187 ? -19.840 4.932 -63.438 1.00 31.89 187 LYS A N 1
ATOM 1442 C CA . LYS A 1 187 ? -18.441 5.438 -63.590 1.00 31.89 187 LYS A CA 1
ATOM 1443 C C . LYS A 1 187 ? -18.078 6.755 -62.842 1.00 31.89 187 LYS A C 1
ATOM 1445 O O . LYS A 1 187 ? -18.946 7.510 -62.449 1.00 31.89 187 LYS A O 1
ATOM 1450 N N . GLN A 1 188 ? -16.808 7.094 -62.570 1.00 32.09 188 GLN A N 1
ATOM 1451 C CA . GLN A 1 188 ? -15.531 6.376 -62.734 1.00 32.09 188 GLN A CA 1
ATOM 1452 C C . GLN A 1 188 ? -14.495 6.802 -61.669 1.00 32.09 188 GLN A C 1
ATOM 1454 O O . GLN A 1 188 ? -14.600 7.853 -61.051 1.00 32.09 188 GLN A O 1
ATOM 1459 N N . THR A 1 189 ? -13.466 5.963 -61.533 1.00 28.53 189 THR A N 1
ATOM 1460 C CA . THR A 1 189 ? -12.084 6.236 -61.085 1.00 28.53 189 THR A CA 1
ATOM 1461 C C . THR A 1 189 ? -11.603 7.696 -61.025 1.00 28.53 189 THR A C 1
ATOM 1463 O O . THR A 1 189 ? -11.752 8.434 -61.997 1.00 28.53 189 THR A O 1
ATOM 1466 N N . GLY A 1 190 ? -10.827 8.034 -59.987 1.00 30.53 190 GLY A N 1
ATOM 1467 C CA . GLY A 1 190 ? -10.083 9.298 -59.909 1.00 30.53 190 GLY A CA 1
ATOM 1468 C C . GLY A 1 190 ? -8.964 9.297 -58.862 1.00 30.53 190 GLY A C 1
ATOM 1469 O O . GLY A 1 190 ? -9.084 9.938 -57.824 1.00 30.53 190 GLY A O 1
ATOM 1470 N N . THR A 1 191 ? -7.866 8.582 -59.121 1.00 35.84 191 THR A N 1
ATOM 1471 C CA . THR A 1 191 ? -6.623 8.734 -58.343 1.00 35.84 191 THR A CA 1
ATOM 1472 C C . THR A 1 191 ? -5.932 10.035 -58.741 1.00 35.84 191 THR A C 1
ATOM 1474 O O . THR A 1 191 ? -5.742 10.262 -59.933 1.00 35.84 191 THR A O 1
ATOM 1477 N N . SER A 1 192 ? -5.432 10.820 -57.783 1.00 35.78 192 SER A N 1
ATOM 1478 C CA . SER A 1 192 ? -4.311 11.718 -58.078 1.00 35.78 192 SER A CA 1
ATOM 1479 C C . SER A 1 192 ? -3.364 11.879 -56.892 1.00 35.78 192 SER A C 1
ATOM 1481 O O . SER A 1 192 ? -3.777 12.170 -55.772 1.00 35.78 192 SER A O 1
ATOM 1483 N N . LYS A 1 193 ? -2.072 11.678 -57.165 1.00 35.50 193 LYS A N 1
ATOM 1484 C CA . LYS A 1 193 ? -0.969 12.163 -56.327 1.00 35.50 193 LYS A CA 1
ATOM 1485 C C . LYS A 1 193 ? -0.759 13.645 -56.643 1.00 35.50 193 LYS A C 1
ATOM 1487 O O . LYS A 1 193 ? -1.088 14.075 -57.743 1.00 35.50 193 LYS A O 1
ATOM 1492 N N . ASN A 1 194 ? -0.089 14.387 -55.767 1.00 34.69 194 ASN A N 1
ATOM 1493 C CA . ASN A 1 194 ? 0.639 15.568 -56.223 1.00 34.69 194 ASN A CA 1
ATOM 1494 C C . ASN A 1 194 ? 1.994 15.702 -55.522 1.00 34.69 194 ASN A C 1
ATOM 1496 O O . ASN A 1 194 ? 2.148 15.301 -54.369 1.00 34.69 194 ASN A O 1
ATOM 1500 N N . VAL A 1 195 ? 2.975 16.202 -56.273 1.00 34.84 195 VAL A N 1
ATOM 1501 C CA . VAL A 1 195 ? 4.396 16.325 -55.918 1.00 34.84 195 VAL A CA 1
ATOM 1502 C C . VAL A 1 195 ? 4.896 17.671 -56.449 1.00 34.84 195 VAL A C 1
ATOM 1504 O O . VAL A 1 195 ? 4.550 18.044 -57.564 1.00 34.84 195 VAL A O 1
ATOM 1507 N N . GLY A 1 196 ? 5.740 18.359 -55.678 1.00 34.28 196 GLY A N 1
ATOM 1508 C CA . GLY A 1 196 ? 6.542 19.517 -56.102 1.00 34.28 196 GLY A CA 1
ATOM 1509 C C . GLY A 1 196 ? 7.066 20.263 -54.863 1.00 34.28 196 GLY A C 1
ATOM 1510 O O . GLY A 1 196 ? 6.259 20.587 -54.002 1.00 34.28 196 GLY A O 1
ATOM 1511 N N . THR A 1 197 ? 8.368 20.367 -54.549 1.00 31.39 197 THR A N 1
ATOM 1512 C CA . THR A 1 197 ? 9.523 20.990 -55.256 1.00 31.39 197 THR A CA 1
ATOM 1513 C C . THR A 1 197 ? 9.383 22.511 -55.420 1.00 31.39 197 THR A C 1
ATOM 1515 O O . THR A 1 197 ? 8.397 22.942 -56.002 1.00 31.39 197 THR A O 1
ATOM 1518 N N . GLY A 1 198 ? 10.333 23.362 -55.003 1.00 31.80 198 GLY A N 1
ATOM 1519 C CA . GLY A 1 198 ? 11.620 23.127 -54.315 1.00 31.80 198 GLY A CA 1
ATOM 1520 C C . GLY A 1 198 ? 12.375 24.445 -54.009 1.00 31.80 198 GLY A C 1
ATOM 1521 O O . GLY A 1 198 ? 11.837 25.494 -54.335 1.00 31.80 198 GLY A O 1
ATOM 1522 N N . THR A 1 199 ? 13.577 24.330 -53.400 1.00 34.31 199 THR A N 1
ATOM 1523 C CA . THR A 1 199 ? 14.857 25.086 -53.639 1.00 34.31 199 THR A CA 1
ATOM 1524 C C . THR A 1 199 ? 14.846 26.645 -53.655 1.00 34.31 199 THR A C 1
ATOM 1526 O O . THR A 1 199 ? 13.870 27.243 -54.064 1.00 34.31 199 THR A O 1
ATOM 1529 N N . THR A 1 200 ? 15.845 27.453 -53.245 1.00 37.22 200 THR A N 1
ATOM 1530 C CA . THR A 1 200 ? 17.328 27.418 -53.043 1.00 37.22 200 THR A CA 1
ATOM 1531 C C . THR A 1 200 ? 17.710 28.392 -51.894 1.00 37.22 200 THR A C 1
ATOM 1533 O O . THR A 1 200 ? 17.054 29.415 -51.750 1.00 37.22 200 THR A O 1
ATOM 1536 N N . ALA A 1 201 ? 18.611 28.077 -50.950 1.00 37.59 201 ALA A N 1
ATOM 1537 C CA . ALA A 1 201 ? 20.090 28.198 -50.969 1.00 37.59 201 ALA A CA 1
ATOM 1538 C C . ALA A 1 201 ? 20.682 29.635 -50.970 1.00 37.59 201 ALA A C 1
ATOM 1540 O O . ALA A 1 201 ? 20.322 30.434 -51.829 1.00 37.59 201 ALA A O 1
ATOM 1541 N N . ASN A 1 202 ? 21.616 29.920 -50.038 1.00 36.06 202 ASN A N 1
ATOM 1542 C CA . ASN A 1 202 ? 22.948 30.522 -50.287 1.00 36.06 202 ASN A CA 1
ATOM 1543 C C . ASN A 1 202 ? 23.810 30.631 -49.001 1.00 36.06 202 ASN A C 1
ATOM 1545 O O . ASN A 1 202 ? 23.301 30.481 -47.891 1.00 36.06 202 ASN A O 1
ATOM 1549 N N . GLU A 1 203 ? 25.126 30.804 -49.180 1.00 39.84 203 GLU A N 1
ATOM 1550 C CA . GLU A 1 203 ? 26.199 30.452 -48.227 1.00 39.84 203 GLU A CA 1
ATOM 1551 C C . GLU A 1 203 ? 27.005 31.656 -47.658 1.00 39.84 203 GLU A C 1
ATOM 1553 O O . GLU A 1 203 ? 26.701 32.813 -47.936 1.00 39.84 203 GLU A O 1
ATOM 1558 N N . ALA A 1 204 ? 28.109 31.319 -46.963 1.00 37.78 204 ALA A N 1
ATOM 1559 C CA . ALA A 1 204 ? 29.265 32.132 -46.538 1.00 37.78 204 ALA A CA 1
ATOM 1560 C C . ALA A 1 204 ? 29.120 32.965 -45.237 1.00 37.78 204 ALA A C 1
ATOM 1562 O O . ALA A 1 204 ? 28.087 33.563 -44.973 1.00 37.78 204 ALA A O 1
ATOM 1563 N N . GLY A 1 205 ? 30.141 33.050 -44.369 1.00 32.28 205 GLY A N 1
ATOM 1564 C CA . GLY A 1 205 ? 31.470 32.416 -44.404 1.00 32.28 205 GLY A CA 1
ATOM 1565 C C . GLY A 1 205 ? 32.240 32.557 -43.074 1.00 32.28 205 GLY A C 1
ATOM 1566 O O . GLY A 1 205 ? 31.838 33.313 -42.196 1.00 32.28 205 GLY A O 1
ATOM 1567 N N . ASN A 1 206 ? 33.336 31.806 -42.923 1.00 43.75 206 ASN A N 1
ATOM 1568 C CA . ASN A 1 206 ? 34.243 31.810 -41.754 1.00 43.75 206 ASN A CA 1
ATOM 1569 C C . ASN A 1 206 ? 35.413 32.803 -41.992 1.00 43.75 206 ASN A C 1
ATOM 1571 O O . ASN A 1 206 ? 35.713 33.042 -43.166 1.00 43.75 206 ASN A O 1
ATOM 1575 N N . PRO A 1 207 ? 36.110 33.357 -40.966 1.00 53.94 207 PRO A N 1
ATOM 1576 C CA . PRO A 1 207 ? 37.375 32.710 -40.551 1.00 53.94 207 PRO A CA 1
ATOM 1577 C C . PRO A 1 207 ? 37.914 32.947 -39.101 1.00 53.94 207 PRO A C 1
ATOM 1579 O O . PRO A 1 207 ? 37.788 34.021 -38.529 1.00 53.94 207 PRO A O 1
ATOM 1582 N N . MET A 1 208 ? 38.640 31.934 -38.592 1.00 43.66 208 MET A N 1
ATOM 1583 C CA . MET A 1 208 ? 39.937 31.932 -37.846 1.00 43.66 208 MET A CA 1
ATOM 1584 C C . MET A 1 208 ? 40.369 33.072 -36.879 1.00 43.66 208 MET A C 1
ATOM 1586 O O . MET A 1 208 ? 40.498 34.219 -37.293 1.00 43.66 208 MET A O 1
ATOM 1590 N N . GLY A 1 209 ? 40.907 32.695 -35.696 1.00 38.09 209 GLY A N 1
ATOM 1591 C CA . GLY A 1 209 ? 42.014 33.445 -35.047 1.00 38.09 209 GLY A CA 1
ATOM 1592 C C . GLY A 1 209 ? 42.298 33.230 -33.538 1.00 38.09 209 GLY A C 1
ATOM 1593 O O . GLY A 1 209 ? 41.544 33.740 -32.724 1.00 38.09 209 GLY A O 1
ATOM 1594 N N . SER A 1 210 ? 43.448 32.601 -33.198 1.00 43.75 210 SER A N 1
ATOM 1595 C CA . SER A 1 210 ? 44.286 32.716 -31.951 1.00 43.75 210 SER A CA 1
ATOM 1596 C C . SER A 1 210 ? 43.658 32.492 -30.533 1.00 43.75 210 SER A C 1
ATOM 1598 O O . SER A 1 210 ? 42.596 33.017 -30.249 1.00 43.75 210 SER A O 1
ATOM 1600 N N . ILE A 1 211 ? 44.187 31.699 -29.568 1.00 51.97 211 ILE A N 1
ATOM 1601 C CA . ILE A 1 211 ? 45.558 31.559 -28.974 1.00 51.97 211 ILE A CA 1
ATOM 1602 C C . ILE A 1 211 ? 45.929 32.853 -28.184 1.00 51.97 211 ILE A C 1
ATOM 1604 O O . ILE A 1 211 ? 45.907 33.910 -28.792 1.00 51.97 211 ILE A O 1
ATOM 1608 N N . ASN A 1 212 ? 46.256 32.933 -26.874 1.00 45.62 212 ASN A N 1
ATOM 1609 C CA . ASN A 1 212 ? 46.873 32.014 -25.882 1.00 45.62 212 ASN A CA 1
ATOM 1610 C C . ASN A 1 212 ? 46.518 32.411 -24.389 1.00 45.62 212 ASN A C 1
ATOM 1612 O O . ASN A 1 212 ? 45.599 33.209 -24.219 1.00 45.62 212 ASN A O 1
ATOM 1616 N N . PRO A 1 213 ? 47.159 31.880 -23.305 1.00 70.19 213 PRO A N 1
ATOM 1617 C CA . PRO A 1 213 ? 46.617 31.863 -21.924 1.00 70.19 213 PRO A CA 1
ATOM 1618 C C . PRO A 1 213 ? 47.364 32.763 -20.906 1.00 70.19 213 PRO A C 1
ATOM 1620 O O . PRO A 1 213 ? 48.378 33.362 -21.262 1.00 70.19 213 PRO A O 1
ATOM 1623 N N . SER A 1 214 ? 46.951 32.748 -19.621 1.00 53.44 214 SER A N 1
ATOM 1624 C CA . SER A 1 214 ? 47.788 32.502 -18.404 1.00 53.44 214 SER A CA 1
ATOM 1625 C C . SER A 1 214 ? 47.214 33.130 -17.117 1.00 53.44 214 SER A C 1
ATOM 1627 O O . SER A 1 214 ? 46.649 34.215 -17.187 1.00 53.44 214 SER A O 1
ATOM 1629 N N . MET A 1 215 ? 47.523 32.483 -15.976 1.00 49.38 215 MET A N 1
ATOM 1630 C CA . MET A 1 215 ? 47.344 32.897 -14.560 1.00 49.38 215 MET A CA 1
ATOM 1631 C C . MET A 1 215 ? 45.915 32.960 -14.002 1.00 49.38 215 MET A C 1
ATOM 1633 O O . MET A 1 215 ? 45.156 33.884 -14.348 1.00 49.38 215 MET A O 1
#

Sequence (215 aa):
MPARKSYNRFFIILQEDQKGYGLDSNKTPSGYAKLEVRNDKAKASFYVQNLKKQKGPYCMILIVQGKSGKELVNLGQVNIDNGGKADVSNEFDANNLANTNISMDNVQGAAIGRINSDKVMPVMVGFTGGEELKNWHTSPIAKSNSNTTKKNNNITKQVKETPKSYNENMNKVMPQGKANNDNMTQKQTGTSKNVGTGTTANEAGNPMGSINPSM

Secondary structure (DSSP, 8-state):
------EEEEEEEEEESSTT-BSSTT---EEEEEEEEETTEEEEEEEEESBPP-SS-EEEEEEEE-SSSEEEEEEEEE---TTS-EEEEEEEETTBGGGSS--GGGEEEEEEEEEETTEEEEEEEEETTSS--TTGGGSPBPPP--SS------------------------------------------------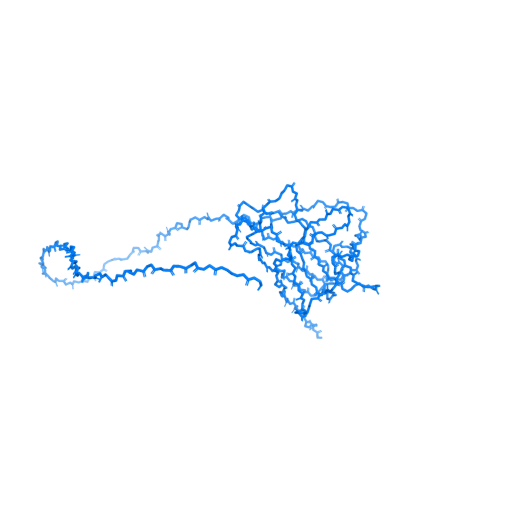-------------------

pLDDT: mean 74.3, std 27.09, range [28.02, 98.56]

Radius of gyration: 31.56 Å; chains: 1; bounding box: 95×54×85 Å

Foldseek 3Di:
DPDDWDKDKDKFKKFFPDPDQFLDPVDTKTWIWIWIDTPQKIKIKIKIARGHFDPDWKWKWFWFQDPVGIEIETQDTFGADPRRITIFMDMDGQQARLQLRHHPVRTQWIFIFDADPQQTGTGIIGGPVRDDDPPSRVHGYRDHPDPDDDDDPTPPPPPDDDDDDDDDDDDDDDDDDDDDDDDDDDYDDDDDDDDDDDDDDDDDDDDDDDDDDDD